Protein AF-A0A1D6IBH5-F1 (afdb_monomer)

Nearest PDB structures (foldseek):
  6cca-assembly1_A  TM=4.229E-01  e=4.246E-01  Sorangium cellulosum
  6d6y-assembly1_A  TM=3.233E-01  e=9.340E-01  Moorena bouillonii
  2efj-assembly1_A-2  TM=4.291E-01  e=3.474E+00  Coffea canephora
  1p17-assembly3_A  TM=3.751E-01  e=4.825E+00  Trypanosoma cruzi

Secondary structure (DSSP, 8-state):
-------PPPPHHHHHHHHTT-TTSGGGGGG--TT-----SSSTTTS-B--S-GGGS--S--SS---S---SHHHHHHHTT--TT-TTHHHHHHHHHHHHHHHHHHTT-----SS-EEEEEEES-SGGGG-GGGGGGHHHHSTTPEEEEEEEETTS-GGGTT-EEEE-SPPB-S-TTSGGGS------TT-PPEEEEEEES-HHHHHHHHHHHHHTS----

pLDDT: mean 81.37, std 18.8, range [28.42, 97.44]

Foldseek 3Di:
DDPDPPPPPFPPLQVVCVVVVNDCAFLCVLVGPPPDPVDDLPPLAAQGAPQAAPQQDLQDAFPDADPDQQDDPVSVCVRRNHDPPRPCCSLLVVLVVVLVVVVVVCVVDVDDDPAAADEAEAEADDSCSNNVLSNQVVQRSDFSYAYEYEYEEQNQDPVQAFPKDKHQGHHHYPDPPDPSPDPDPPPPVRRHIHIYTYHHDGCVVCVVVVVVVVPVVDDDD

Organism: Zea mays (NCBI:txid4577)

InterPro domains:
  IPR046824 Mitochondrial splicing suppressor 51-like, C-terminal domain [PF20179] (95-206)

Radius of gyration: 18.97 Å; Cα contacts (8 Å, |Δi|>4): 310; chains: 1; bounding box: 45×61×52 Å

Sequence (221 aa):
MTWWKNHEFPSARCLFLQSIKLHQKGLWKSECICGRDVAPLKGLSVEAEWNLQSSLCPCAEPKNPVSSALASWEAYYQWRSLPLHSPVAVLLHWPLTLYHCVQLSRTQTPRYDGQDTLCIHYLGPEKELLQLAAFGELRALFPSVQIHIELVGPEVPKSRDGEVVNISRYACCSDKSCCCKSSIGSKDLSCTAVTLKLWKGFYHERCSDILKVLSTITPIF

Solvent-accessible surface area (backbone atoms only — not comparable to full-atom values): 13342 Å² total; per-residue (Å²): 137,91,85,78,77,83,76,72,76,75,47,75,58,42,51,54,29,48,77,72,72,38,54,77,36,62,51,44,34,68,74,38,79,77,85,73,69,89,67,72,96,69,77,60,47,80,80,35,31,67,75,31,50,59,71,46,47,79,26,63,83,64,92,60,77,75,87,63,86,74,85,45,70,66,52,46,29,58,65,65,66,35,56,88,84,41,70,50,63,79,64,37,47,64,42,50,49,53,51,51,54,50,54,60,45,46,77,75,50,90,76,86,72,87,81,48,66,47,78,42,82,43,74,63,50,61,60,52,71,57,33,46,38,48,46,27,57,47,40,60,75,39,71,87,36,41,39,36,34,44,38,25,10,71,72,41,51,79,94,45,46,72,40,74,47,76,34,77,59,50,31,28,44,60,46,85,86,39,73,58,69,54,91,68,83,68,88,60,94,69,72,52,40,34,36,37,35,31,34,53,36,58,55,90,79,42,46,67,62,54,51,51,60,51,62,72,56,72,81,81,128

Structure (mmCIF, N/CA/C/O backbone):
data_AF-A0A1D6IBH5-F1
#
_entry.id   AF-A0A1D6IBH5-F1
#
loop_
_atom_site.group_PDB
_atom_site.id
_atom_site.type_symbol
_atom_site.label_atom_id
_atom_site.label_alt_id
_atom_site.label_comp_id
_atom_site.label_asym_id
_atom_site.label_entity_id
_atom_site.label_seq_id
_atom_site.pdbx_PDB_ins_code
_atom_site.Cartn_x
_atom_site.Cartn_y
_atom_site.Cartn_z
_atom_site.occupancy
_atom_site.B_iso_or_equiv
_atom_site.auth_seq_id
_atom_site.auth_comp_id
_atom_site.auth_asym_id
_atom_site.auth_atom_id
_atom_site.pdbx_PDB_model_num
ATOM 1 N N . MET A 1 1 ? -12.049 -38.687 -24.668 1.00 33.03 1 MET A N 1
ATOM 2 C CA . MET A 1 1 ? -10.929 -37.740 -24.862 1.00 33.03 1 MET A CA 1
ATOM 3 C C . MET A 1 1 ? -11.421 -36.351 -24.498 1.00 33.03 1 MET A C 1
ATOM 5 O O . MET A 1 1 ? -12.196 -35.769 -25.241 1.00 33.03 1 MET A O 1
ATOM 9 N N . THR A 1 2 ? -11.067 -35.873 -23.312 1.00 36.94 2 THR A N 1
ATOM 10 C CA . THR A 1 2 ? -11.489 -34.582 -22.756 1.00 36.94 2 THR A CA 1
ATOM 11 C C . THR A 1 2 ? -10.470 -33.503 -23.125 1.00 36.94 2 THR A C 1
ATOM 13 O O . THR A 1 2 ? -9.439 -33.366 -22.476 1.00 36.94 2 THR A O 1
ATOM 16 N N . TRP A 1 3 ? -10.752 -32.732 -24.178 1.00 31.97 3 TRP A N 1
ATOM 17 C CA . TRP A 1 3 ? -9.953 -31.569 -24.589 1.00 31.97 3 TRP A CA 1
ATOM 18 C C . TRP A 1 3 ? -10.750 -30.279 -24.408 1.00 31.97 3 TRP A C 1
ATOM 20 O O . TRP A 1 3 ? -11.109 -29.620 -25.373 1.00 31.97 3 TRP A O 1
ATOM 30 N N . TRP A 1 4 ? -11.049 -29.929 -23.161 1.00 34.94 4 TRP A N 1
ATOM 31 C CA . TRP A 1 4 ? -11.480 -28.577 -22.801 1.00 34.94 4 TRP A CA 1
ATOM 32 C C . TRP A 1 4 ? -10.588 -28.109 -21.653 1.00 34.94 4 TRP A C 1
ATOM 34 O O . TRP A 1 4 ? -10.983 -28.074 -20.492 1.00 34.94 4 TRP A O 1
ATOM 44 N N . LYS A 1 5 ? -9.323 -27.811 -21.971 1.00 41.88 5 LYS A N 1
ATOM 45 C CA . LYS A 1 5 ? -8.561 -26.870 -21.151 1.00 41.88 5 LYS A CA 1
ATOM 46 C C . LYS A 1 5 ? -9.073 -25.491 -21.542 1.00 41.88 5 LYS A C 1
ATOM 48 O O . LYS A 1 5 ? -8.869 -25.076 -22.680 1.00 41.88 5 LYS A O 1
ATOM 53 N N . ASN A 1 6 ? -9.761 -24.824 -20.620 1.00 41.16 6 ASN A N 1
ATOM 54 C CA . ASN A 1 6 ? -10.101 -23.409 -20.724 1.00 41.16 6 ASN A CA 1
ATOM 55 C C . ASN A 1 6 ? -8.805 -22.615 -20.935 1.00 41.16 6 ASN A C 1
ATOM 57 O O . ASN A 1 6 ? -8.110 -22.274 -19.981 1.00 41.16 6 ASN A O 1
ATOM 61 N N . HIS A 1 7 ? -8.449 -22.351 -22.189 1.00 42.84 7 HIS A N 1
ATOM 62 C CA . HIS A 1 7 ? -7.485 -21.317 -22.522 1.00 42.84 7 HIS A CA 1
ATOM 63 C C . HIS A 1 7 ? -8.216 -19.980 -22.392 1.00 42.84 7 HIS A C 1
ATOM 65 O O . HIS A 1 7 ? -8.639 -19.393 -23.384 1.00 42.84 7 HIS A O 1
ATOM 71 N N . GLU A 1 8 ? -8.427 -19.525 -21.155 1.00 58.53 8 GLU A N 1
ATOM 72 C CA . GLU A 1 8 ? -8.774 -18.126 -20.921 1.00 58.53 8 GLU A CA 1
ATOM 73 C C . GLU A 1 8 ? -7.645 -17.282 -21.514 1.00 58.53 8 GLU A C 1
ATOM 75 O O . GLU A 1 8 ? -6.483 -17.398 -21.111 1.00 58.53 8 GLU A O 1
ATOM 80 N N . PHE A 1 9 ? -7.968 -16.480 -22.530 1.00 57.78 9 PHE A N 1
ATOM 81 C CA . PHE A 1 9 ? -7.008 -15.548 -23.104 1.00 57.78 9 PHE A CA 1
ATOM 82 C C . PHE A 1 9 ? -6.451 -14.657 -21.983 1.00 57.78 9 PHE A C 1
ATOM 84 O O . PHE A 1 9 ? -7.226 -14.184 -21.144 1.00 57.78 9 PHE A O 1
ATOM 91 N N . PRO A 1 10 ? -5.129 -14.412 -21.937 1.00 70.81 10 PRO A N 1
ATOM 92 C CA . PRO A 1 10 ? -4.554 -13.567 -20.904 1.00 70.81 10 PRO A CA 1
ATOM 93 C C . PRO A 1 10 ? -5.214 -12.187 -20.951 1.00 70.81 10 PRO A C 1
ATOM 95 O O . PRO A 1 10 ? -5.272 -11.560 -22.010 1.00 70.81 10 PRO A O 1
ATOM 98 N N . SER A 1 11 ? -5.710 -11.702 -19.811 1.00 84.44 11 SER A N 1
ATOM 99 C CA . SER A 1 11 ? -6.272 -10.351 -19.742 1.00 84.44 11 SER A CA 1
ATOM 100 C C . SER A 1 11 ? -5.222 -9.315 -20.156 1.00 84.44 11 SER A C 1
ATOM 102 O O . SER A 1 11 ? -4.018 -9.554 -20.016 1.00 84.44 11 SER A O 1
ATOM 104 N N . ALA A 1 12 ? -5.655 -8.126 -20.589 1.00 88.88 12 ALA A N 1
ATOM 105 C CA . ALA A 1 12 ? -4.740 -7.024 -20.910 1.00 88.88 12 ALA A CA 1
ATOM 106 C C . ALA A 1 12 ? -3.745 -6.739 -19.765 1.00 88.88 12 ALA A C 1
ATOM 108 O O . ALA A 1 12 ? -2.586 -6.410 -20.005 1.00 88.88 12 ALA A O 1
ATOM 109 N N . ARG A 1 13 ? -4.171 -6.952 -18.510 1.00 89.56 13 ARG A N 1
ATOM 110 C CA . ARG A 1 13 ? -3.312 -6.831 -17.330 1.00 89.56 13 ARG A CA 1
ATOM 111 C C . ARG A 1 13 ? -2.305 -7.981 -17.201 1.00 89.56 13 ARG A C 1
ATOM 113 O O . ARG A 1 13 ? -1.151 -7.699 -16.895 1.00 89.56 13 ARG A O 1
ATOM 120 N N . CYS A 1 14 ? -2.684 -9.237 -17.481 1.00 91.19 14 CYS A N 1
ATOM 121 C CA . CYS A 1 14 ? -1.718 -10.350 -17.543 1.00 91.19 14 CYS A CA 1
ATOM 122 C C . CYS A 1 14 ? -0.653 -10.058 -18.628 1.00 91.19 14 CYS A C 1
ATOM 124 O O . CYS A 1 14 ? 0.540 -10.156 -18.346 1.00 91.19 14 CYS A O 1
ATOM 126 N N . LEU A 1 15 ? -1.064 -9.612 -19.826 1.00 92.19 15 LEU A N 1
ATOM 127 C CA . LEU A 1 15 ? -0.150 -9.273 -20.931 1.00 92.19 15 LEU A CA 1
ATOM 128 C C . LEU A 1 15 ? 0.812 -8.131 -20.576 1.00 92.19 15 LEU A C 1
ATOM 130 O O . LEU A 1 15 ? 2.015 -8.242 -20.808 1.00 92.19 15 LEU A O 1
ATOM 134 N N . PHE A 1 16 ? 0.301 -7.054 -19.972 1.00 92.75 16 PHE A N 1
ATOM 135 C CA . PHE A 1 16 ? 1.123 -5.935 -19.513 1.00 92.75 16 PHE A CA 1
ATOM 136 C C . PHE A 1 16 ? 2.156 -6.375 -18.469 1.00 92.75 16 PHE A C 1
ATOM 138 O O . PHE A 1 16 ? 3.345 -6.124 -18.626 1.00 92.75 16 PHE A O 1
ATOM 145 N N . LEU A 1 17 ? 1.737 -7.089 -17.421 1.00 93.25 17 LEU A N 1
ATOM 146 C CA . LEU A 1 17 ? 2.669 -7.551 -16.389 1.00 93.25 17 LEU A CA 1
ATOM 147 C C . LEU A 1 17 ? 3.689 -8.551 -16.943 1.00 93.25 17 LEU A C 1
ATOM 149 O O . LEU A 1 17 ? 4.814 -8.631 -16.445 1.00 93.25 17 LEU A O 1
ATOM 153 N N . GLN A 1 18 ? 3.317 -9.320 -17.968 1.00 93.94 18 GLN A N 1
ATOM 154 C CA . GLN A 1 18 ? 4.222 -10.243 -18.642 1.00 93.94 18 GLN A CA 1
ATOM 155 C C . GLN A 1 18 ? 5.290 -9.489 -19.439 1.00 93.94 18 GLN A C 1
ATOM 157 O O . GLN A 1 18 ? 6.461 -9.864 -19.356 1.00 93.94 18 GLN A O 1
ATOM 162 N N . SER A 1 19 ? 4.928 -8.410 -20.143 1.00 94.69 19 SER A N 1
ATOM 163 C CA . SER A 1 19 ? 5.886 -7.614 -20.924 1.00 94.69 19 SER A CA 1
ATOM 164 C C . SER A 1 19 ? 6.961 -6.963 -20.046 1.00 94.69 19 SER A C 1
ATOM 166 O O . SER A 1 19 ? 8.121 -6.893 -20.449 1.00 94.69 19 SER A O 1
ATOM 168 N N . ILE A 1 20 ? 6.615 -6.597 -18.807 1.00 93.81 20 ILE A N 1
ATOM 169 C CA . ILE A 1 20 ? 7.554 -6.059 -17.806 1.00 93.81 20 ILE A CA 1
ATOM 170 C C . ILE A 1 20 ? 8.108 -7.120 -16.839 1.00 93.81 20 ILE A C 1
ATOM 172 O O . ILE A 1 20 ? 8.790 -6.785 -15.875 1.00 93.81 20 ILE A O 1
ATOM 176 N N . LYS A 1 21 ? 7.856 -8.414 -17.092 1.00 93.75 21 LYS A N 1
ATOM 177 C CA . LYS A 1 21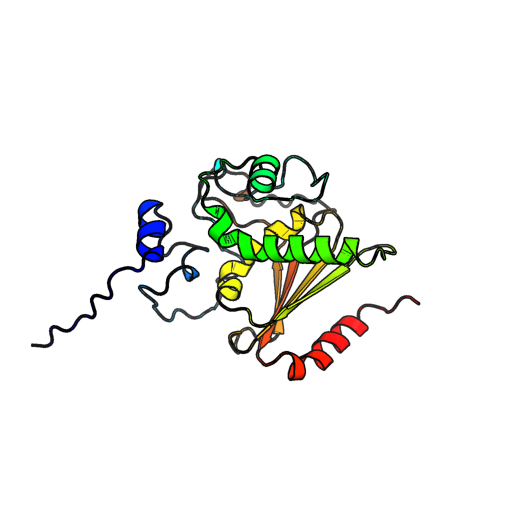 ? 8.355 -9.563 -16.306 1.00 93.75 21 LYS A CA 1
ATOM 178 C C . LYS A 1 21 ? 7.940 -9.576 -14.822 1.00 93.75 21 LYS A C 1
ATOM 180 O O . LYS A 1 21 ? 8.628 -10.204 -14.011 1.00 93.75 21 LYS A O 1
ATOM 185 N N . LEU A 1 22 ? 6.816 -8.951 -14.473 1.00 93.44 22 LEU A N 1
ATOM 186 C CA . LEU A 1 22 ? 6.244 -8.899 -13.115 1.00 93.44 22 LEU A CA 1
ATOM 187 C C . LEU A 1 2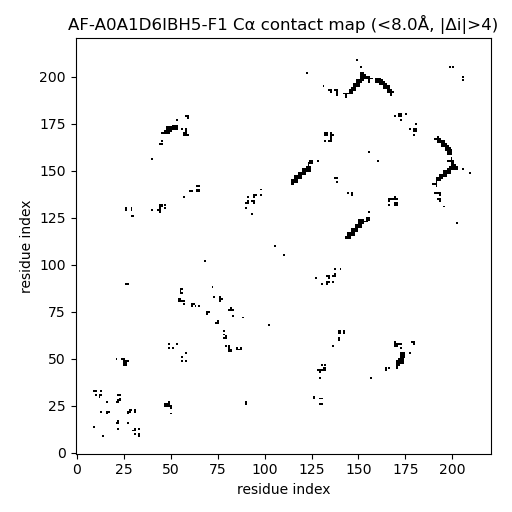2 ? 5.031 -9.817 -12.923 1.00 93.44 22 LEU A C 1
ATOM 189 O O . LEU A 1 22 ? 4.554 -9.994 -11.806 1.00 93.44 22 LEU A O 1
ATOM 193 N N . HIS A 1 23 ? 4.538 -10.423 -14.001 1.00 91.00 23 HIS A N 1
ATOM 194 C CA . HIS A 1 23 ? 3.400 -11.334 -13.959 1.00 91.00 23 HIS A CA 1
ATOM 195 C C . HIS A 1 23 ? 3.588 -12.447 -12.912 1.00 91.00 23 HIS A C 1
ATOM 197 O O . HIS A 1 23 ? 4.603 -13.142 -12.930 1.00 91.00 23 HIS A O 1
ATOM 203 N N . GLN A 1 24 ? 2.601 -12.609 -12.018 1.00 86.00 24 GLN A N 1
ATOM 204 C CA . GLN A 1 24 ? 2.578 -13.611 -10.937 1.00 86.00 24 GLN A CA 1
ATOM 205 C C . GLN A 1 24 ? 3.724 -13.514 -9.908 1.00 86.00 24 GLN A C 1
ATOM 207 O O . GLN A 1 24 ? 4.028 -14.497 -9.232 1.00 86.00 24 GLN A O 1
ATOM 212 N N . LYS A 1 25 ? 4.358 -12.344 -9.743 1.00 88.31 25 LYS A N 1
ATOM 213 C CA . LYS A 1 25 ? 5.468 -12.152 -8.793 1.00 88.31 25 LYS A CA 1
ATOM 214 C C . LYS A 1 25 ? 5.110 -11.214 -7.650 1.00 88.31 25 LYS A C 1
ATOM 216 O O . LYS A 1 25 ? 4.515 -10.170 -7.887 1.00 88.31 25 LYS A O 1
ATOM 221 N N . GLY A 1 26 ? 5.546 -11.548 -6.433 1.00 87.56 26 GLY A N 1
ATOM 222 C CA . GLY A 1 26 ? 5.458 -10.681 -5.249 1.00 87.56 26 GLY A CA 1
ATOM 223 C C . GLY A 1 26 ? 4.120 -9.948 -5.115 1.00 87.56 26 GLY A C 1
ATOM 224 O O . GLY A 1 26 ? 3.056 -10.555 -5.243 1.00 87.56 26 GLY A O 1
ATOM 225 N N . LEU A 1 27 ? 4.194 -8.628 -4.924 1.00 89.62 27 LEU A N 1
ATOM 226 C CA . LEU A 1 27 ? 3.034 -7.729 -4.804 1.00 89.62 27 LEU A CA 1
ATOM 227 C C . LEU A 1 27 ? 2.127 -7.678 -6.050 1.00 89.62 27 LEU A C 1
ATOM 229 O O . LEU A 1 27 ? 0.963 -7.293 -5.962 1.00 89.62 27 LEU A O 1
ATOM 233 N N . TRP A 1 28 ? 2.639 -8.068 -7.216 1.00 91.75 28 TRP A N 1
ATOM 234 C CA . TRP A 1 28 ? 1.932 -7.997 -8.499 1.00 91.75 28 TRP A CA 1
ATOM 235 C C . TRP A 1 28 ? 1.004 -9.186 -8.733 1.00 91.75 28 TRP A C 1
ATOM 237 O O . TRP A 1 28 ? 0.218 -9.178 -9.678 1.00 91.75 28 TRP A O 1
ATOM 247 N N . LYS A 1 29 ? 1.081 -10.230 -7.899 1.00 87.12 29 LYS A N 1
ATOM 248 C CA . LYS A 1 29 ? 0.302 -11.457 -8.091 1.00 87.12 29 LYS A CA 1
ATOM 249 C C . LYS A 1 29 ? -1.209 -11.194 -8.084 1.00 87.12 29 LYS A C 1
ATOM 251 O O . LYS A 1 29 ? -1.925 -11.758 -8.904 1.00 87.12 29 LYS A O 1
ATOM 256 N N . SER A 1 30 ? -1.681 -10.300 -7.215 1.00 85.19 30 SER A N 1
ATOM 257 C CA . SER A 1 30 ? -3.096 -9.911 -7.084 1.00 85.19 30 SER A CA 1
ATOM 258 C C . SER A 1 30 ? -3.606 -9.010 -8.209 1.00 85.19 30 SER A C 1
ATOM 260 O O . SER A 1 30 ? -4.818 -8.825 -8.349 1.00 85.19 30 SER A O 1
ATOM 262 N N . GLU A 1 31 ? -2.715 -8.464 -9.040 1.00 88.62 31 GLU A N 1
ATOM 263 C CA . GLU A 1 31 ? -3.122 -7.607 -10.150 1.00 88.62 31 GLU A CA 1
ATOM 264 C C . GLU A 1 31 ? -3.819 -8.390 -11.259 1.00 88.62 31 GLU A C 1
ATOM 266 O O . GLU A 1 31 ? -4.597 -7.820 -12.021 1.00 88.62 31 GLU A O 1
ATOM 271 N N . CYS A 1 32 ? -3.629 -9.704 -11.325 1.00 83.12 32 CYS A N 1
ATOM 272 C CA . CYS A 1 32 ? -4.268 -10.538 -12.324 1.00 83.12 32 CYS A CA 1
ATOM 273 C C . CYS A 1 32 ? -4.878 -11.807 -11.723 1.00 83.12 32 CYS A C 1
ATOM 275 O O . CYS A 1 32 ? -4.380 -12.367 -10.755 1.00 83.12 32 CYS A O 1
ATOM 277 N N . ILE A 1 33 ? -5.987 -12.256 -12.312 1.00 74.62 33 ILE A N 1
ATOM 278 C CA . ILE A 1 33 ? -6.749 -13.425 -11.844 1.00 74.62 33 ILE A CA 1
ATOM 279 C C . ILE A 1 33 ? -6.325 -14.729 -12.532 1.00 74.62 33 ILE A C 1
ATOM 281 O O . ILE A 1 33 ? -6.785 -15.799 -12.147 1.00 74.62 33 ILE A O 1
ATOM 285 N N . CYS A 1 34 ? -5.462 -14.637 -13.546 1.00 78.00 34 CYS A N 1
ATOM 286 C CA . CYS A 1 34 ? -4.948 -15.787 -14.274 1.00 78.00 34 CYS A CA 1
ATOM 287 C C . CYS A 1 34 ? -4.099 -16.662 -13.327 1.00 78.00 34 CYS A C 1
ATOM 289 O O . CYS A 1 34 ? -3.324 -16.144 -12.530 1.00 78.00 34 CYS A O 1
ATOM 291 N N . GLY A 1 35 ? -4.271 -17.987 -13.374 1.00 62.00 35 GLY A N 1
ATOM 292 C CA . GLY A 1 35 ? -3.455 -18.921 -12.584 1.00 62.00 35 GLY A CA 1
ATOM 293 C C . GLY A 1 35 ? -3.673 -18.885 -11.064 1.00 62.00 35 GLY A C 1
ATOM 294 O O . GLY A 1 35 ? -2.727 -19.144 -10.321 1.00 62.00 35 GLY A O 1
ATOM 295 N N . ARG A 1 36 ? -4.885 -18.567 -10.578 1.00 60.91 36 ARG A N 1
ATOM 296 C CA . ARG A 1 36 ? -5.228 -18.731 -9.154 1.00 60.91 36 ARG A CA 1
ATOM 297 C C . ARG A 1 36 ? -5.166 -20.209 -8.748 1.00 60.91 36 ARG A C 1
ATOM 299 O O . ARG A 1 36 ? -6.178 -20.900 -8.767 1.00 60.91 36 ARG A O 1
ATOM 306 N N . ASP A 1 37 ? -4.006 -20.657 -8.287 1.00 53.72 37 ASP A N 1
ATOM 307 C CA . ASP A 1 37 ? -3.988 -21.640 -7.210 1.00 53.72 37 ASP A CA 1
ATOM 308 C C . ASP A 1 37 ? -4.488 -20.933 -5.951 1.00 53.72 37 ASP A C 1
ATOM 310 O O . ASP A 1 37 ? -3.999 -19.853 -5.597 1.00 53.72 37 ASP A O 1
ATOM 314 N N . VAL A 1 38 ? -5.483 -21.527 -5.291 1.00 48.91 38 VAL A N 1
ATOM 315 C CA . VAL A 1 38 ? -6.033 -21.075 -4.004 1.00 48.91 38 VAL A CA 1
ATOM 316 C C . VAL A 1 38 ? -4.991 -21.352 -2.914 1.00 48.91 38 VAL A C 1
ATOM 318 O O . VAL A 1 38 ? -5.182 -22.170 -2.020 1.00 48.91 38 VAL A O 1
ATOM 321 N N . ALA A 1 39 ? -3.825 -20.718 -3.019 1.00 47.25 39 ALA A N 1
ATOM 322 C CA . ALA A 1 39 ? -2.844 -20.730 -1.956 1.00 47.25 39 ALA A CA 1
ATOM 323 C C . ALA A 1 39 ? -3.450 -19.956 -0.773 1.00 47.25 39 ALA A C 1
ATOM 325 O O . ALA A 1 39 ? -4.001 -18.868 -0.981 1.00 47.25 39 ALA A O 1
ATOM 326 N N . PRO A 1 40 ? -3.383 -20.492 0.457 1.00 50.66 40 PRO A N 1
ATOM 327 C CA . PRO A 1 40 ? -3.907 -19.803 1.624 1.00 50.66 40 PRO A CA 1
ATOM 328 C C . PRO A 1 40 ? -3.316 -18.395 1.706 1.00 50.66 40 PRO A C 1
ATOM 330 O O . PRO A 1 40 ? -2.105 -18.231 1.562 1.00 50.66 40 PRO A O 1
ATOM 333 N N . LEU A 1 41 ? -4.149 -17.391 2.001 1.00 55.22 41 LEU A N 1
ATOM 334 C CA . LEU A 1 41 ? -3.719 -16.041 2.387 1.00 55.22 41 LEU A CA 1
ATOM 335 C C . LEU A 1 41 ? -3.037 -16.080 3.773 1.00 55.22 41 LEU A C 1
ATOM 337 O O . LEU A 1 41 ? -3.429 -15.379 4.698 1.00 55.22 41 LEU A O 1
ATOM 341 N N . LYS A 1 42 ? -2.068 -16.976 3.968 1.00 45.47 42 LYS A N 1
ATOM 342 C CA . LYS A 1 42 ? -1.229 -17.079 5.157 1.00 45.47 42 LYS A CA 1
ATOM 343 C C . LYS A 1 42 ? 0.160 -16.583 4.767 1.00 45.47 42 LYS A C 1
ATOM 345 O O . LYS A 1 42 ? 0.797 -17.166 3.900 1.00 45.47 42 LYS A O 1
ATOM 350 N N . GLY A 1 43 ? 0.605 -15.496 5.395 1.00 49.56 43 GLY A N 1
ATOM 351 C CA . GLY A 1 43 ? 2.004 -15.047 5.354 1.00 49.56 43 GLY A CA 1
ATOM 352 C C . GLY A 1 43 ? 2.387 -14.015 4.285 1.00 49.56 43 GLY A C 1
ATOM 353 O O . GLY A 1 43 ? 3.480 -13.474 4.352 1.00 49.56 43 GLY A O 1
ATOM 354 N N . LEU A 1 44 ? 1.509 -13.655 3.343 1.00 53.47 44 LEU A N 1
ATOM 355 C CA . LEU A 1 44 ? 1.879 -12.770 2.218 1.00 53.47 44 LEU A CA 1
ATOM 356 C C . LEU A 1 44 ? 2.060 -11.279 2.575 1.00 53.47 44 LEU A C 1
ATOM 358 O O . LEU A 1 44 ? 2.397 -10.481 1.708 1.00 53.47 44 LEU A O 1
ATOM 362 N N . SER A 1 45 ? 1.829 -10.877 3.827 1.00 54.31 45 SER A N 1
ATOM 363 C CA . SER A 1 45 ? 1.665 -9.459 4.167 1.00 54.31 45 SER A CA 1
ATOM 364 C C . SER A 1 45 ? 2.958 -8.684 4.441 1.00 54.31 45 SER A C 1
ATOM 366 O O . SER A 1 45 ? 2.944 -7.465 4.293 1.00 54.31 45 SER A O 1
ATOM 368 N N . VAL A 1 46 ? 4.039 -9.333 4.889 1.00 53.16 46 VAL A N 1
ATOM 369 C CA . VAL A 1 46 ? 5.208 -8.618 5.459 1.00 53.16 46 VAL A CA 1
ATOM 370 C C . VAL A 1 46 ? 6.501 -8.850 4.670 1.00 53.16 46 VAL A C 1
ATOM 372 O O . VAL A 1 46 ? 7.366 -7.981 4.639 1.00 53.16 46 VAL A O 1
ATOM 375 N N . GLU A 1 47 ? 6.620 -9.975 3.968 1.00 58.00 47 GLU A N 1
ATOM 376 C CA . GLU A 1 47 ? 7.823 -10.359 3.206 1.00 58.00 47 GLU A CA 1
ATOM 377 C C . GLU A 1 47 ? 7.709 -10.025 1.709 1.00 58.00 47 GLU A C 1
ATOM 379 O O . GLU A 1 47 ? 8.473 -10.514 0.877 1.00 58.00 47 GLU A O 1
ATOM 384 N N . ALA A 1 48 ? 6.725 -9.207 1.338 1.00 73.56 48 ALA A N 1
ATOM 385 C CA . ALA A 1 48 ? 6.427 -8.934 -0.055 1.00 73.56 48 ALA A CA 1
ATOM 386 C C . ALA A 1 48 ? 7.512 -8.058 -0.708 1.00 73.56 48 ALA A C 1
ATOM 388 O O . ALA A 1 48 ? 7.872 -6.990 -0.211 1.00 73.56 48 ALA A O 1
ATOM 389 N N . GLU A 1 49 ? 8.021 -8.511 -1.855 1.00 87.75 49 GLU A N 1
ATOM 390 C CA . GLU A 1 49 ? 9.030 -7.798 -2.640 1.00 87.75 49 GLU A CA 1
ATOM 391 C C . GLU A 1 49 ? 8.420 -7.091 -3.852 1.00 87.75 49 GLU A C 1
ATOM 393 O O . GLU A 1 49 ? 7.517 -7.612 -4.522 1.00 87.75 49 GLU A O 1
ATOM 398 N N . TRP A 1 50 ? 9.012 -5.954 -4.216 1.00 94.00 50 TRP A N 1
ATOM 399 C CA . TRP A 1 50 ? 8.689 -5.234 -5.445 1.00 94.00 50 TRP A CA 1
ATOM 400 C C . TRP A 1 50 ? 9.041 -6.019 -6.703 1.00 94.00 50 TRP A C 1
ATOM 402 O O . TRP A 1 50 ? 8.459 -5.746 -7.742 1.00 94.00 50 TRP A O 1
ATOM 412 N N . ASN A 1 51 ? 9.983 -6.970 -6.656 1.00 94.31 51 ASN A N 1
ATOM 413 C CA . ASN A 1 51 ? 10.488 -7.660 -7.856 1.00 94.31 51 ASN A CA 1
ATOM 414 C C . ASN A 1 51 ? 10.997 -6.689 -8.947 1.00 94.31 51 ASN A C 1
ATOM 416 O O . ASN A 1 51 ? 10.994 -7.008 -10.135 1.00 94.31 51 ASN A O 1
ATOM 420 N N . LEU A 1 52 ? 11.434 -5.503 -8.525 1.00 96.12 52 LEU A N 1
ATOM 421 C CA . LEU A 1 52 ? 11.974 -4.429 -9.348 1.00 96.12 52 LEU A CA 1
ATOM 422 C C . LEU A 1 52 ? 13.373 -4.076 -8.857 1.00 96.12 52 LEU A C 1
ATOM 424 O O . LEU A 1 52 ? 13.665 -4.236 -7.672 1.00 96.12 52 LEU A O 1
ATOM 428 N N . GLN A 1 53 ? 14.206 -3.542 -9.746 1.00 96.12 53 GLN A N 1
ATOM 429 C CA . GLN A 1 53 ? 15.486 -2.950 -9.359 1.00 96.12 53 GLN A CA 1
ATOM 430 C C . GLN A 1 53 ? 15.267 -1.773 -8.399 1.00 96.12 53 GLN A C 1
ATOM 432 O O . GLN A 1 53 ? 14.232 -1.108 -8.442 1.00 96.12 53 GLN A O 1
ATOM 437 N N . SER A 1 54 ? 16.255 -1.491 -7.555 1.00 95.81 54 SER A N 1
ATOM 438 C CA . SER A 1 54 ? 16.205 -0.418 -6.551 1.00 95.81 54 SER A CA 1
ATOM 439 C C . SER A 1 54 ? 15.935 0.964 -7.152 1.00 95.81 54 SER A C 1
ATOM 441 O O . SER A 1 54 ? 15.264 1.778 -6.529 1.00 95.81 54 SER A O 1
ATOM 443 N N . SER A 1 55 ? 16.379 1.215 -8.385 1.00 95.94 55 SER A N 1
ATOM 444 C CA . SER A 1 55 ? 16.114 2.456 -9.128 1.00 95.94 55 SER A CA 1
ATOM 445 C C . SER A 1 55 ? 14.667 2.606 -9.615 1.00 95.94 55 SER A C 1
ATOM 447 O O . SER A 1 55 ? 14.277 3.688 -10.049 1.00 95.94 55 SER A O 1
ATOM 449 N N . LEU A 1 56 ? 13.872 1.534 -9.572 1.00 97.31 56 LEU A N 1
ATOM 450 C CA . LEU A 1 56 ? 12.503 1.490 -10.081 1.00 97.31 56 LEU A CA 1
ATOM 451 C C . LEU A 1 56 ? 11.459 1.353 -8.974 1.00 97.31 56 LEU A C 1
ATOM 453 O O . LEU A 1 56 ? 10.274 1.329 -9.292 1.00 97.31 56 LEU A O 1
ATOM 457 N N . CYS A 1 57 ? 11.836 1.264 -7.699 1.00 96.56 57 CYS A N 1
ATOM 458 C CA . CYS A 1 57 ? 10.867 1.118 -6.616 1.00 96.56 57 CYS A CA 1
ATOM 459 C C . CYS A 1 57 ? 11.252 1.879 -5.344 1.00 96.56 57 CYS A C 1
ATOM 461 O O . CYS A 1 57 ? 12.439 2.010 -5.045 1.00 96.56 57 CYS A O 1
ATOM 463 N N . PRO A 1 58 ? 10.268 2.322 -4.544 1.00 95.44 58 PRO A N 1
ATOM 464 C CA . PRO A 1 58 ? 10.518 2.990 -3.272 1.00 95.44 58 PRO A CA 1
ATOM 465 C C . PRO A 1 58 ? 10.878 1.968 -2.180 1.00 95.44 58 PRO A C 1
ATOM 467 O O . PRO A 1 58 ? 10.085 1.668 -1.294 1.00 95.44 58 PRO A O 1
ATOM 470 N N . CYS A 1 59 ? 12.074 1.381 -2.255 1.00 93.94 59 CYS A N 1
ATOM 471 C CA . CYS A 1 59 ? 12.544 0.386 -1.281 1.00 93.94 59 CYS A CA 1
ATOM 472 C C . CYS A 1 59 ? 13.404 0.974 -0.147 1.00 93.94 59 CYS A C 1
ATOM 474 O O . CYS A 1 59 ? 13.850 0.236 0.728 1.00 93.94 59 CYS A O 1
ATOM 476 N N . ALA A 1 60 ? 13.677 2.277 -0.176 1.00 91.56 60 ALA A N 1
ATOM 477 C CA . ALA A 1 60 ? 14.484 3.001 0.806 1.00 91.56 60 ALA A CA 1
ATOM 478 C C . ALA A 1 60 ? 13.789 4.310 1.203 1.00 91.56 60 ALA A C 1
ATOM 480 O O . ALA A 1 60 ? 12.839 4.727 0.540 1.00 91.56 60 ALA A O 1
ATOM 481 N N . GLU A 1 61 ? 14.259 4.974 2.257 1.00 91.12 61 GLU A N 1
ATOM 482 C CA . GLU A 1 61 ? 13.734 6.286 2.660 1.00 91.12 61 GLU A CA 1
ATOM 483 C C . GLU A 1 61 ? 13.895 7.332 1.533 1.00 91.12 61 GLU A C 1
ATOM 485 O O . GLU A 1 61 ? 14.830 7.238 0.725 1.00 91.12 61 GLU A O 1
ATOM 490 N N . PRO A 1 62 ? 12.966 8.298 1.397 1.00 92.12 62 PRO A N 1
ATOM 491 C CA . PRO A 1 62 ? 13.113 9.382 0.431 1.00 92.12 62 PRO A CA 1
ATOM 492 C C . PRO A 1 62 ? 14.301 10.277 0.807 1.00 92.12 62 PRO A C 1
ATOM 494 O O . PRO A 1 62 ? 14.645 10.428 1.975 1.00 92.12 62 PRO A O 1
ATOM 497 N N . LYS A 1 63 ? 14.917 10.918 -0.192 1.00 89.19 63 LYS A N 1
ATOM 498 C CA . LYS A 1 63 ? 16.065 11.815 0.037 1.00 89.19 63 LYS A CA 1
ATOM 499 C C . LYS A 1 63 ? 15.689 13.076 0.814 1.00 89.19 63 LYS A C 1
ATOM 501 O O . LYS A 1 63 ? 16.520 13.616 1.530 1.00 89.19 63 LYS A O 1
ATOM 506 N N . ASN A 1 64 ? 14.461 13.549 0.626 1.00 88.50 64 ASN A N 1
ATOM 507 C CA . ASN A 1 64 ? 13.935 14.756 1.248 1.00 88.50 64 ASN A CA 1
ATOM 508 C C . ASN A 1 64 ? 12.524 14.473 1.780 1.00 88.50 64 ASN A C 1
ATOM 510 O O . ASN A 1 64 ? 11.784 13.725 1.130 1.00 88.50 64 ASN A O 1
ATOM 514 N N . PRO A 1 65 ? 12.115 15.085 2.904 1.00 86.56 65 PRO A N 1
ATOM 515 C CA . PRO A 1 65 ? 10.724 15.039 3.337 1.00 86.56 65 PRO A CA 1
ATOM 516 C C . PRO A 1 65 ? 9.812 15.679 2.281 1.00 86.56 65 PRO A C 1
ATOM 518 O O . PRO A 1 65 ? 10.254 16.508 1.480 1.00 86.56 65 PRO A O 1
ATOM 521 N N . VAL A 1 66 ? 8.533 15.302 2.277 1.00 85.62 66 VAL A N 1
ATOM 522 C CA . VAL A 1 66 ? 7.526 15.960 1.435 1.00 85.62 66 VAL A CA 1
ATOM 523 C C . VAL A 1 66 ? 7.381 17.411 1.901 1.00 85.62 66 VAL A C 1
ATOM 525 O O . VAL A 1 66 ? 6.914 17.663 3.009 1.00 85.62 66 VAL A O 1
ATOM 528 N N . SER A 1 67 ? 7.817 18.365 1.077 1.00 75.38 67 SER A N 1
ATOM 529 C CA . SER A 1 67 ? 7.821 19.796 1.415 1.00 75.38 67 SER A CA 1
ATOM 530 C C . SER A 1 67 ? 6.510 20.510 1.077 1.00 75.38 67 SER A C 1
ATOM 532 O O . SER A 1 67 ? 6.184 21.524 1.689 1.00 75.38 67 SER A O 1
ATOM 534 N N . SER A 1 68 ? 5.748 19.988 0.117 1.00 78.19 68 SER A N 1
ATOM 535 C CA . SER A 1 68 ? 4.439 20.496 -0.293 1.00 78.19 68 SER A CA 1
ATOM 536 C C . SER A 1 68 ? 3.516 19.341 -0.666 1.00 78.19 68 SER A C 1
ATOM 538 O O . SER A 1 68 ? 3.976 18.237 -0.960 1.00 78.19 68 SER A O 1
ATOM 540 N N . ALA A 1 69 ? 2.202 19.582 -0.644 1.00 82.81 69 ALA A N 1
ATOM 541 C CA . ALA A 1 69 ? 1.236 18.569 -1.046 1.00 82.81 69 ALA A CA 1
ATOM 542 C C . ALA A 1 69 ? 1.512 18.120 -2.490 1.00 82.81 69 ALA A C 1
ATOM 544 O O . ALA A 1 69 ? 1.492 18.931 -3.419 1.00 82.81 69 ALA A O 1
ATOM 545 N N . LEU A 1 70 ? 1.777 16.825 -2.678 1.00 89.81 70 LEU A N 1
ATOM 546 C CA . LEU A 1 70 ? 1.979 16.261 -4.010 1.00 89.81 70 LEU A CA 1
ATOM 547 C C . LEU A 1 70 ? 0.655 16.353 -4.773 1.00 89.81 70 LEU A C 1
ATOM 549 O O . LEU A 1 70 ? -0.381 15.944 -4.255 1.00 89.81 70 LEU A O 1
ATOM 553 N N . ALA A 1 71 ? 0.683 16.901 -5.989 1.00 87.12 71 ALA A N 1
ATOM 554 C CA . ALA A 1 71 ? -0.523 17.186 -6.777 1.00 87.12 71 ALA A CA 1
ATOM 555 C C . ALA A 1 71 ? -0.718 16.245 -7.979 1.00 87.12 71 ALA A C 1
ATOM 557 O O . ALA A 1 71 ? -1.764 16.269 -8.622 1.00 87.12 71 ALA A O 1
ATOM 558 N N . SER A 1 72 ? 0.282 15.425 -8.310 1.00 91.62 72 SER A N 1
ATOM 559 C CA . SER A 1 72 ? 0.241 14.520 -9.458 1.00 91.62 72 SER A CA 1
ATOM 560 C C . SER A 1 72 ? 1.184 13.332 -9.272 1.00 91.62 72 SER A C 1
ATOM 562 O O . SER A 1 72 ? 2.103 13.363 -8.449 1.00 91.62 72 SER A O 1
ATOM 564 N N . TRP A 1 73 ? 0.996 12.293 -10.091 1.00 94.50 73 TRP A N 1
ATOM 565 C CA . TRP A 1 73 ? 1.949 11.188 -10.184 1.00 94.50 73 TRP A CA 1
ATOM 566 C C . TRP A 1 73 ? 3.343 11.667 -10.581 1.00 94.50 73 TRP A C 1
ATOM 568 O O . TRP A 1 73 ? 4.319 11.225 -9.994 1.00 94.50 73 TRP A O 1
ATOM 578 N N . GLU A 1 74 ? 3.456 12.604 -11.521 1.00 95.25 74 GLU A N 1
ATOM 579 C CA . GLU A 1 74 ? 4.755 13.160 -11.906 1.00 95.25 74 GLU A CA 1
ATOM 580 C C . GLU A 1 74 ? 5.475 13.798 -10.710 1.00 95.25 74 GLU A C 1
ATOM 582 O O . GLU A 1 74 ? 6.645 13.497 -10.478 1.00 95.25 74 GLU A O 1
ATOM 587 N N . ALA A 1 75 ? 4.762 14.587 -9.896 1.00 94.81 75 ALA A N 1
ATOM 588 C CA . ALA A 1 75 ? 5.321 15.181 -8.684 1.00 94.81 75 ALA A CA 1
ATOM 589 C C . ALA A 1 75 ? 5.789 14.108 -7.686 1.00 94.81 75 ALA A C 1
ATOM 591 O O . ALA A 1 75 ? 6.880 14.221 -7.126 1.00 94.81 75 ALA A O 1
ATOM 592 N N . TYR A 1 76 ? 5.007 13.036 -7.502 1.00 96.25 76 TYR A N 1
ATOM 593 C CA . TYR A 1 76 ? 5.412 11.904 -6.665 1.00 96.25 76 TYR A CA 1
ATOM 594 C C . TYR A 1 76 ? 6.677 11.218 -7.198 1.00 96.25 76 TYR A C 1
ATOM 596 O O . TYR A 1 76 ? 7.612 10.987 -6.435 1.00 96.25 76 TYR A O 1
ATOM 604 N N . TYR A 1 77 ? 6.746 10.922 -8.498 1.00 96.81 77 TYR A N 1
ATOM 605 C CA . TYR A 1 77 ? 7.899 10.249 -9.106 1.00 96.81 77 TYR A CA 1
ATOM 606 C C . TYR A 1 77 ? 9.162 11.109 -9.009 1.00 96.81 77 TYR A C 1
ATOM 608 O O . TYR A 1 77 ? 10.217 10.602 -8.629 1.00 96.81 77 TYR A O 1
ATOM 616 N N . GLN A 1 78 ? 9.051 12.415 -9.270 1.00 95.62 78 GLN A N 1
ATOM 617 C CA . GLN A 1 78 ? 10.154 13.362 -9.098 1.00 95.62 78 GLN A CA 1
ATOM 618 C C . GLN A 1 78 ? 10.643 13.391 -7.645 1.00 95.62 78 GLN A C 1
ATOM 620 O O . GLN A 1 78 ? 11.834 13.196 -7.395 1.00 95.62 78 GLN A O 1
ATOM 625 N N . TRP A 1 79 ? 9.731 13.556 -6.680 1.00 95.81 79 TRP A N 1
ATOM 626 C CA . TRP A 1 79 ? 10.066 13.553 -5.253 1.00 95.81 79 TRP A CA 1
ATOM 627 C C . TRP A 1 79 ? 10.735 12.241 -4.825 1.00 95.81 79 TRP A C 1
ATOM 629 O O . TRP A 1 79 ? 11.766 12.246 -4.146 1.00 95.81 79 TRP A O 1
ATOM 639 N N . ARG A 1 80 ? 10.209 11.106 -5.294 1.00 95.12 80 ARG A N 1
ATOM 640 C CA . ARG A 1 80 ? 10.735 9.779 -4.971 1.00 95.12 80 ARG A CA 1
ATOM 641 C C . ARG A 1 80 ? 11.981 9.393 -5.770 1.00 95.12 80 ARG A C 1
ATOM 643 O O . ARG A 1 80 ? 12.539 8.326 -5.534 1.00 95.12 80 ARG A O 1
ATOM 650 N N . SER A 1 81 ? 12.458 10.268 -6.662 1.00 96.00 81 SER A N 1
ATOM 651 C CA . SER A 1 81 ? 13.571 9.997 -7.583 1.00 96.00 81 SER A CA 1
ATOM 652 C C . SER A 1 81 ? 13.350 8.736 -8.434 1.00 96.00 81 SER A C 1
ATOM 654 O O . SER A 1 81 ? 14.288 7.979 -8.679 1.00 96.00 81 SER A O 1
ATOM 656 N N . LEU A 1 82 ? 12.110 8.505 -8.870 1.00 97.06 82 LEU A N 1
ATOM 657 C CA . LEU A 1 82 ? 11.720 7.384 -9.721 1.00 97.06 82 LEU A CA 1
ATOM 658 C C . LEU A 1 82 ? 11.548 7.847 -11.172 1.00 97.06 82 LEU A C 1
ATOM 660 O O . LEU A 1 82 ? 10.985 8.916 -11.419 1.00 97.06 82 LEU A O 1
ATOM 664 N N . PRO A 1 83 ? 11.970 7.047 -12.162 1.00 97.12 83 PRO A N 1
ATOM 665 C CA . PRO A 1 83 ? 11.692 7.363 -13.553 1.00 97.12 83 PRO A CA 1
ATOM 666 C C . PRO A 1 83 ? 10.217 7.095 -13.887 1.00 97.12 83 PRO A C 1
ATOM 668 O O . PRO A 1 83 ? 9.649 6.107 -13.424 1.00 97.12 83 PRO A O 1
ATOM 671 N N . LEU A 1 84 ? 9.606 7.922 -14.746 1.00 95.50 84 LEU A N 1
ATOM 672 C CA . LEU A 1 84 ? 8.173 7.836 -15.097 1.00 95.50 84 LEU A CA 1
ATOM 673 C C . LEU A 1 84 ? 7.731 6.489 -15.694 1.00 95.50 84 LEU A C 1
ATOM 675 O O . LEU A 1 84 ? 6.551 6.161 -15.653 1.00 95.50 84 LEU A O 1
ATOM 679 N N . HIS A 1 85 ? 8.657 5.703 -16.247 1.00 94.81 85 HIS A N 1
ATOM 680 C CA . HIS A 1 85 ? 8.362 4.368 -16.772 1.00 94.81 85 HIS A CA 1
ATOM 681 C C . HIS A 1 85 ? 8.357 3.273 -15.693 1.00 94.81 85 HIS A C 1
ATOM 683 O O . HIS A 1 85 ? 8.085 2.113 -16.008 1.00 94.81 85 HIS A O 1
ATOM 689 N N . SER A 1 86 ? 8.687 3.596 -14.438 1.00 97.44 86 SER A N 1
ATOM 690 C CA . SER A 1 86 ? 8.510 2.649 -13.341 1.00 97.44 86 SER A CA 1
ATOM 691 C C . SER A 1 86 ? 7.021 2.284 -13.208 1.00 97.44 86 SER A C 1
ATOM 693 O O . SER A 1 86 ? 6.166 3.165 -13.248 1.00 97.44 86 SER 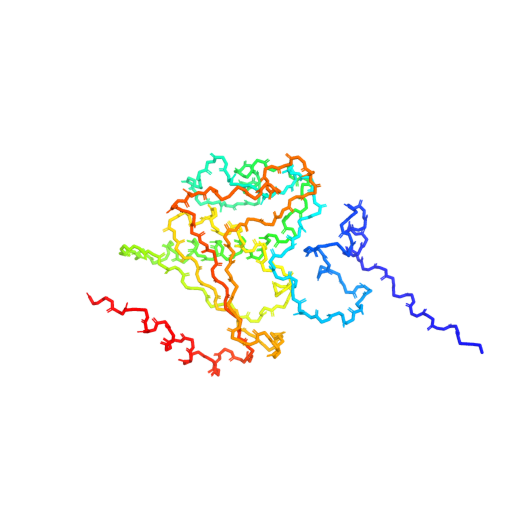A O 1
ATOM 695 N N . PRO A 1 87 ? 6.674 0.997 -13.026 1.00 96.50 87 PRO A N 1
ATOM 696 C CA . PRO A 1 87 ? 5.282 0.563 -12.965 1.00 96.50 87 PRO A CA 1
ATOM 697 C C . PRO A 1 87 ? 4.659 0.711 -11.568 1.00 96.50 87 PRO A C 1
ATOM 699 O O . PRO A 1 87 ? 3.535 0.257 -11.354 1.00 96.50 87 PRO A O 1
ATOM 702 N N . VAL A 1 88 ? 5.361 1.300 -10.590 1.00 96.69 88 VAL A N 1
ATOM 703 C CA . VAL A 1 88 ? 4.926 1.293 -9.179 1.00 96.69 88 VAL A CA 1
ATOM 704 C C . VAL A 1 88 ? 3.584 1.972 -8.939 1.00 96.69 88 VAL A C 1
ATOM 706 O O . VAL A 1 88 ? 2.906 1.613 -7.980 1.00 96.69 88 VAL A O 1
ATOM 709 N N . ALA A 1 89 ? 3.151 2.878 -9.823 1.00 95.38 89 ALA A N 1
ATOM 710 C CA . ALA A 1 89 ? 1.828 3.501 -9.733 1.00 95.38 89 ALA A CA 1
ATOM 711 C C . ALA A 1 89 ? 0.690 2.467 -9.687 1.00 95.38 89 ALA A C 1
ATOM 713 O O . ALA A 1 89 ? -0.305 2.682 -9.001 1.00 95.38 89 ALA A O 1
ATOM 714 N N . VAL A 1 90 ? 0.859 1.312 -10.342 1.00 93.50 90 VAL A N 1
ATOM 715 C CA . VAL A 1 90 ? -0.133 0.227 -10.327 1.00 93.50 90 VAL A CA 1
ATOM 716 C C . VAL A 1 90 ? -0.382 -0.296 -8.911 1.00 93.50 90 VAL A C 1
ATOM 718 O O . VAL A 1 90 ? -1.513 -0.633 -8.597 1.00 93.50 90 VAL A O 1
ATOM 721 N N . LEU A 1 91 ? 0.629 -0.332 -8.041 1.00 94.56 91 LEU A N 1
ATOM 722 C CA . LEU A 1 91 ? 0.485 -0.809 -6.658 1.00 94.56 91 LEU A CA 1
ATOM 723 C C . LEU A 1 91 ? 0.292 0.338 -5.661 1.00 94.56 91 LEU A C 1
ATOM 725 O O . LEU A 1 91 ? -0.409 0.197 -4.665 1.00 94.56 91 LEU A O 1
ATOM 729 N N . LEU A 1 92 ? 0.914 1.484 -5.933 1.00 96.38 92 LEU A N 1
ATOM 730 C CA . LEU A 1 92 ? 0.905 2.638 -5.044 1.00 96.38 92 LEU A CA 1
ATOM 731 C C . LEU A 1 92 ? -0.356 3.496 -5.161 1.00 96.38 92 LEU A C 1
ATOM 733 O O . LEU A 1 92 ? -0.536 4.404 -4.353 1.00 96.38 92 LEU A O 1
ATOM 737 N N . HIS A 1 93 ? -1.234 3.243 -6.134 1.00 93.94 93 HIS A N 1
ATOM 738 C CA . HIS A 1 93 ? -2.460 4.029 -6.246 1.00 93.94 93 HIS A CA 1
ATOM 739 C C . HIS A 1 93 ? -3.313 3.947 -4.973 1.00 93.94 93 HIS A C 1
ATOM 741 O O . HIS A 1 93 ? -3.838 4.971 -4.562 1.00 93.94 93 HIS A O 1
ATOM 747 N N . TRP A 1 94 ? -3.357 2.804 -4.276 1.00 93.38 94 TRP A N 1
ATOM 748 C CA . TRP A 1 94 ? -4.078 2.683 -3.003 1.00 93.38 94 TRP A CA 1
ATOM 749 C C . TRP A 1 94 ? -3.557 3.630 -1.908 1.00 93.38 94 TRP A C 1
ATOM 751 O O . TRP A 1 94 ? -4.333 4.468 -1.437 1.00 93.38 94 TRP A O 1
ATOM 761 N N . PRO A 1 95 ? -2.270 3.574 -1.497 1.00 95.31 95 PRO A N 1
ATOM 762 C CA . PRO A 1 95 ? -1.757 4.500 -0.494 1.00 95.31 95 PRO A CA 1
ATOM 763 C C . PRO A 1 95 ? -1.771 5.960 -0.965 1.00 95.31 95 PRO A C 1
ATOM 765 O O . PRO A 1 95 ? -2.094 6.841 -0.170 1.00 95.31 95 PRO A O 1
ATOM 768 N N . LEU A 1 96 ? -1.484 6.259 -2.237 1.00 95.25 96 LEU A N 1
ATOM 769 C CA . LEU A 1 96 ? -1.518 7.653 -2.694 1.00 95.25 96 LEU A CA 1
ATOM 770 C C . LEU A 1 96 ? -2.938 8.219 -2.741 1.00 95.25 96 LEU A C 1
ATOM 772 O O . LEU A 1 96 ? -3.122 9.390 -2.416 1.00 95.25 96 LEU A O 1
ATOM 776 N N . THR A 1 97 ? -3.951 7.418 -3.077 1.00 93.94 97 THR A N 1
ATOM 777 C CA . THR A 1 97 ? -5.348 7.855 -2.974 1.00 93.94 97 THR A CA 1
ATOM 778 C C . THR A 1 97 ? -5.687 8.232 -1.534 1.00 93.94 97 THR A C 1
ATOM 780 O O . THR A 1 97 ? -6.240 9.310 -1.321 1.00 93.94 97 THR A O 1
ATOM 783 N N . LEU A 1 98 ? -5.287 7.425 -0.541 1.00 94.31 98 LEU A N 1
ATOM 784 C CA . LEU A 1 98 ? -5.466 7.786 0.870 1.00 94.31 98 LEU A CA 1
ATOM 785 C C . LEU A 1 98 ? -4.760 9.096 1.221 1.00 94.31 98 LEU A C 1
ATOM 787 O O . LEU A 1 98 ? -5.361 9.962 1.856 1.00 94.31 98 LEU A O 1
ATOM 791 N N . TYR A 1 99 ? -3.512 9.261 0.777 1.00 93.38 99 TYR A N 1
ATOM 792 C CA . TYR A 1 99 ? -2.772 10.500 0.980 1.00 93.38 99 TYR A CA 1
ATOM 793 C C . TYR A 1 99 ? -3.541 11.711 0.443 1.00 93.38 99 TYR A C 1
ATOM 795 O O . TYR A 1 99 ? -3.775 12.665 1.184 1.00 93.38 99 TYR A O 1
ATOM 803 N N . HIS A 1 100 ? -4.005 11.654 -0.806 1.00 91.38 100 HIS A N 1
ATOM 804 C CA . HIS A 1 100 ? -4.754 12.749 -1.416 1.00 91.38 100 HIS A CA 1
ATOM 805 C C . HIS A 1 100 ? -6.089 13.019 -0.711 1.00 91.38 100 HIS A C 1
ATOM 807 O O . HIS A 1 100 ? -6.416 14.182 -0.480 1.00 91.38 100 HIS A O 1
ATOM 813 N N . CYS A 1 101 ? -6.837 11.986 -0.310 1.00 90.62 101 CYS A N 1
ATOM 814 C CA . CYS A 1 101 ? -8.072 12.156 0.462 1.00 90.62 101 CYS A CA 1
ATOM 815 C C . CYS A 1 101 ? -7.829 12.908 1.779 1.00 90.62 101 CYS A C 1
ATOM 817 O O . CYS A 1 101 ? -8.599 13.799 2.128 1.00 90.62 101 CYS A O 1
ATOM 819 N N . VAL A 1 102 ? -6.738 12.595 2.482 1.00 87.94 102 VAL A N 1
ATOM 820 C CA . VAL A 1 102 ? -6.375 13.262 3.742 1.00 87.94 102 VAL A CA 1
ATOM 821 C C . VAL A 1 102 ? -5.897 14.696 3.507 1.00 87.94 102 VAL A C 1
ATOM 823 O O . VAL A 1 102 ? -6.231 15.590 4.281 1.00 87.94 102 VAL A O 1
ATOM 826 N N . GLN A 1 103 ? -5.143 14.960 2.435 1.00 85.62 103 GLN A N 1
ATOM 827 C CA . GLN A 1 103 ? -4.784 16.338 2.080 1.00 85.62 103 GLN A CA 1
ATOM 828 C C . GLN A 1 103 ? -6.041 17.178 1.806 1.00 85.62 103 GLN A C 1
ATOM 830 O O . GLN A 1 103 ? -6.150 18.300 2.295 1.00 85.62 103 GLN A O 1
ATOM 835 N N . LEU A 1 104 ? -7.021 16.614 1.091 1.00 84.44 104 LEU A N 1
ATOM 836 C CA . LEU A 1 104 ? -8.298 17.271 0.803 1.00 84.44 104 LEU A CA 1
ATOM 837 C C . LEU A 1 104 ? -9.176 17.477 2.044 1.00 84.44 104 LEU A C 1
ATOM 839 O O . LEU A 1 104 ? -9.954 18.427 2.069 1.00 84.44 104 LEU A O 1
ATOM 843 N N . SER A 1 105 ? -9.088 16.615 3.060 1.00 81.25 105 SER A N 1
ATOM 844 C CA . SER A 1 105 ? -9.828 16.812 4.311 1.00 81.25 105 SER A CA 1
ATOM 845 C C . SER A 1 105 ? -9.165 17.862 5.205 1.00 81.25 105 SER A C 1
ATOM 847 O O . SER A 1 105 ? -9.849 18.708 5.777 1.00 81.25 105 SER A O 1
ATOM 849 N N . ARG A 1 106 ? -7.827 17.877 5.280 1.00 75.00 106 ARG A N 1
ATOM 850 C CA . ARG A 1 106 ? -7.061 18.860 6.066 1.00 75.00 106 ARG A CA 1
ATOM 851 C C . ARG A 1 106 ? -7.247 20.294 5.573 1.00 75.00 106 ARG A C 1
ATOM 853 O O . ARG A 1 106 ? -7.278 21.208 6.392 1.00 75.00 106 ARG A O 1
ATOM 860 N N . THR A 1 107 ? -7.413 20.505 4.266 1.00 63.81 107 THR A N 1
ATOM 861 C CA . THR A 1 107 ? -7.743 21.837 3.725 1.00 63.81 107 THR A CA 1
ATOM 862 C C . THR A 1 107 ? -9.136 22.315 4.136 1.00 63.81 107 THR A C 1
ATOM 864 O O . THR A 1 107 ? -9.366 23.520 4.195 1.00 63.81 107 THR A O 1
ATOM 867 N N . GLN A 1 108 ? -10.055 21.398 4.450 1.00 60.16 108 GLN A N 1
ATOM 868 C CA . GLN A 1 108 ? -11.426 21.713 4.862 1.00 60.16 108 GLN A CA 1
ATOM 869 C C . GLN A 1 108 ? -11.567 21.870 6.382 1.00 60.16 108 GLN A C 1
ATOM 871 O O . GLN A 1 108 ? -12.425 22.621 6.843 1.00 60.16 108 GLN A O 1
ATOM 876 N N . THR A 1 109 ? -10.725 21.197 7.173 1.00 54.84 109 THR A N 1
ATOM 877 C CA . THR A 1 109 ? -10.761 21.252 8.642 1.00 54.84 109 THR A CA 1
ATOM 878 C C . THR A 1 109 ? -9.348 21.378 9.230 1.00 54.84 109 THR A C 1
ATOM 880 O O . THR A 1 109 ? -8.682 20.361 9.445 1.00 54.84 109 THR A O 1
ATOM 883 N N . PRO A 1 110 ? -8.873 22.600 9.530 1.00 50.91 110 PRO A N 1
ATOM 884 C CA . PRO A 1 110 ? -7.575 22.816 10.154 1.00 50.91 110 PRO A CA 1
ATOM 885 C C . PRO A 1 110 ? -7.691 22.536 11.655 1.00 50.91 110 PRO A C 1
ATOM 887 O O . PRO A 1 110 ? -7.936 23.433 12.456 1.00 50.91 110 PRO A O 1
ATOM 890 N N . ARG A 1 111 ? -7.571 21.275 12.062 1.00 49.50 111 ARG A N 1
ATOM 891 C CA . ARG A 1 111 ? -7.379 20.929 13.474 1.00 49.50 111 ARG A CA 1
ATOM 892 C C . ARG A 1 111 ? -6.194 20.001 13.591 1.00 49.50 111 ARG A C 1
ATOM 894 O O . ARG A 1 111 ? -6.269 18.922 13.022 1.00 49.50 111 ARG A O 1
ATOM 901 N N . TYR A 1 112 ? -5.176 20.415 14.341 1.00 50.66 112 TYR A N 1
ATOM 902 C CA . TYR A 1 112 ? -4.266 19.502 15.026 1.00 50.66 112 TYR A CA 1
ATOM 903 C C . TYR A 1 112 ? -3.732 20.142 16.311 1.00 50.66 112 TYR A C 1
ATOM 905 O O . TYR A 1 112 ? -3.204 21.254 16.284 1.00 50.66 112 TYR A O 1
ATOM 913 N N . ASP A 1 113 ? -3.916 19.423 17.418 1.00 41.94 113 ASP A N 1
ATOM 914 C CA . ASP A 1 113 ? -3.116 19.520 18.636 1.00 41.94 113 ASP A CA 1
ATOM 915 C C . ASP A 1 113 ? -2.241 18.250 18.716 1.00 41.94 113 ASP A C 1
ATOM 917 O O . ASP A 1 113 ? -2.550 17.252 18.068 1.00 41.94 113 ASP A O 1
ATOM 921 N N . GLY A 1 114 ? -1.102 18.355 19.399 1.00 47.06 114 GLY A N 1
ATOM 922 C CA . GLY A 1 114 ? 0.097 17.523 19.259 1.00 47.06 114 GLY A CA 1
ATOM 923 C C . GLY A 1 114 ? -0.046 15.988 19.260 1.00 47.06 114 GLY A C 1
ATOM 924 O O . GLY A 1 114 ? -0.919 15.394 19.876 1.00 47.06 114 GLY A O 1
ATOM 925 N N . GLN A 1 115 ? 0.957 15.354 18.633 1.00 56.50 115 GLN A N 1
ATOM 926 C CA . GLN A 1 115 ? 1.123 13.902 18.430 1.00 56.50 115 GLN A CA 1
ATOM 927 C C . GLN A 1 115 ? -0.041 13.232 17.683 1.00 56.50 115 GLN A C 1
ATOM 929 O O . GLN A 1 115 ? -0.687 12.289 18.136 1.00 56.50 115 GLN A O 1
ATOM 934 N N . ASP A 1 116 ? -0.219 13.721 16.459 1.00 72.44 116 ASP A N 1
ATOM 935 C CA . ASP A 1 116 ? -1.197 13.328 15.457 1.00 72.44 116 ASP A CA 1
ATOM 936 C C . ASP A 1 116 ? -1.151 11.825 15.136 1.00 72.44 116 ASP A C 1
ATOM 938 O O . ASP A 1 116 ? -0.411 11.361 14.261 1.00 72.44 116 ASP A O 1
ATOM 942 N N . THR A 1 117 ? -1.992 11.039 15.803 1.00 81.75 117 THR A N 1
ATOM 943 C CA . THR A 1 117 ? -2.394 9.738 15.264 1.00 81.75 117 THR A CA 1
ATOM 944 C C . THR A 1 117 ? -3.464 9.973 14.203 1.00 81.75 117 THR A C 1
ATOM 946 O O . THR A 1 117 ? -4.538 10.500 14.488 1.00 81.75 117 THR A O 1
ATOM 949 N N . LEU A 1 118 ? -3.186 9.583 12.961 1.00 87.44 118 LEU A N 1
ATOM 950 C CA . LEU A 1 118 ? -4.160 9.575 11.877 1.00 87.44 118 LEU A CA 1
ATOM 951 C C . LEU A 1 118 ? -4.803 8.189 11.797 1.0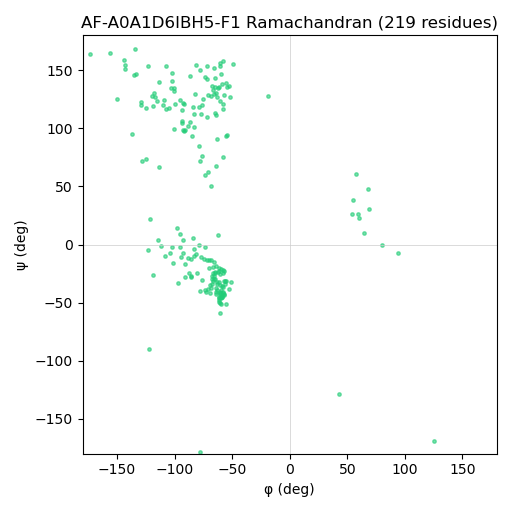0 87.44 118 LEU A C 1
ATOM 953 O O . LEU A 1 118 ? -4.181 7.239 11.322 1.00 87.44 118 LEU A O 1
ATOM 957 N N . CYS A 1 119 ? -6.056 8.093 12.244 1.00 90.31 119 CYS A N 1
ATOM 958 C CA . CYS A 1 119 ? -6.862 6.884 12.107 1.00 90.3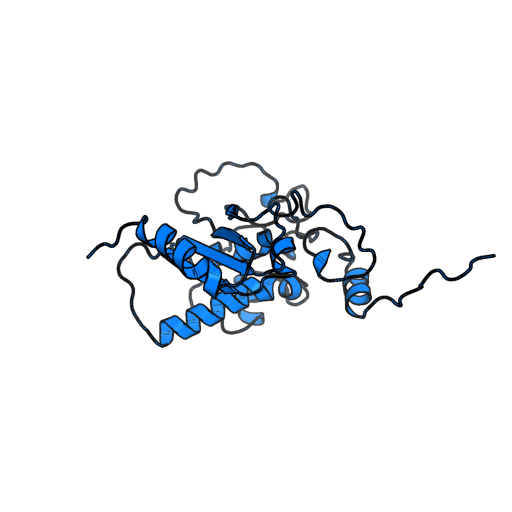1 119 CYS A CA 1
ATOM 959 C C . CYS A 1 119 ? -7.697 6.934 10.817 1.00 90.31 119 CYS A C 1
ATOM 961 O O . CYS A 1 119 ? -8.496 7.851 10.624 1.00 90.31 119 CYS A O 1
ATOM 963 N N . ILE A 1 120 ? -7.519 5.949 9.936 1.00 92.38 120 ILE A N 1
ATOM 964 C CA . ILE A 1 120 ? -8.234 5.808 8.662 1.00 92.38 120 ILE A CA 1
ATOM 965 C C . ILE A 1 120 ? -9.090 4.546 8.720 1.00 92.38 120 ILE A C 1
ATOM 967 O O . ILE A 1 120 ? -8.572 3.450 8.907 1.00 92.38 120 ILE A O 1
ATOM 971 N N . HIS A 1 121 ? -10.398 4.670 8.504 1.00 94.19 121 HIS A N 1
ATOM 972 C CA . HIS A 1 121 ? -11.274 3.511 8.330 1.00 94.19 121 HIS A CA 1
ATOM 973 C C . HIS A 1 121 ? -11.406 3.213 6.833 1.00 94.19 121 HIS A C 1
ATOM 975 O O . HIS A 1 121 ? -12.089 3.932 6.106 1.00 94.19 121 HIS A O 1
ATOM 981 N N . TYR A 1 122 ? -10.721 2.171 6.367 1.00 96.31 122 TYR A N 1
ATOM 982 C CA . TYR A 1 122 ? -10.728 1.738 4.973 1.00 96.31 122 TYR A CA 1
ATOM 983 C C . TYR A 1 122 ? -11.793 0.655 4.790 1.00 96.31 122 TYR A C 1
ATOM 985 O O . TYR A 1 122 ? -11.682 -0.437 5.349 1.00 96.31 122 TYR A O 1
ATOM 993 N N . LEU A 1 123 ? -12.820 0.935 3.985 1.00 95.88 123 LEU A N 1
ATOM 994 C CA . LEU A 1 123 ? -13.964 0.039 3.806 1.00 95.88 123 LEU A CA 1
ATOM 995 C C . LEU A 1 123 ? -13.852 -0.767 2.509 1.00 95.88 123 LEU A C 1
ATOM 997 O O . LEU A 1 123 ? -13.576 -0.205 1.456 1.00 95.88 123 LEU A O 1
ATOM 1001 N N . GLY A 1 124 ? -14.127 -2.067 2.590 1.00 94.25 124 GLY A N 1
ATOM 1002 C CA . GLY A 1 124 ? -14.142 -2.978 1.444 1.00 94.25 124 GLY A CA 1
ATOM 1003 C C . GLY A 1 124 ? -12.773 -3.249 0.808 1.00 94.25 124 GLY A C 1
ATOM 1004 O O . GLY A 1 124 ? -12.679 -3.164 -0.411 1.00 94.25 124 GLY A O 1
ATOM 1005 N N . PRO A 1 125 ? -11.710 -3.569 1.573 1.00 94.44 125 PRO A N 1
ATOM 1006 C CA . PRO A 1 125 ? -10.439 -3.961 0.976 1.00 94.44 125 PRO A CA 1
ATOM 1007 C C . PRO A 1 125 ? -10.560 -5.310 0.254 1.00 94.44 125 PRO A C 1
ATOM 1009 O O . PRO A 1 125 ? -11.111 -6.268 0.799 1.00 94.44 125 PRO A O 1
ATOM 1012 N N . GLU A 1 126 ? -9.983 -5.398 -0.940 1.00 90.06 126 GLU A N 1
ATOM 1013 C CA . GLU A 1 126 ? -9.947 -6.595 -1.776 1.00 90.06 126 GLU A CA 1
ATOM 1014 C C . GLU A 1 126 ? -8.488 -6.977 -2.080 1.00 90.06 126 GLU A C 1
ATOM 1016 O O . GLU A 1 126 ? -7.847 -7.718 -1.328 1.00 90.06 126 GLU A O 1
ATOM 1021 N N . LYS A 1 127 ? -7.919 -6.446 -3.171 1.00 88.69 127 LYS A N 1
ATOM 1022 C CA . LYS A 1 127 ? -6.535 -6.717 -3.602 1.00 88.69 127 LYS A CA 1
ATOM 1023 C C . LYS A 1 127 ? -5.509 -6.130 -2.637 1.00 88.69 127 LYS A C 1
ATOM 1025 O O . LYS A 1 127 ? -4.413 -6.672 -2.500 1.00 88.69 127 LYS A O 1
ATOM 1030 N N . GLU A 1 128 ? -5.884 -5.073 -1.932 1.00 91.88 128 GLU A N 1
ATOM 1031 C CA . GLU A 1 128 ? -5.107 -4.383 -0.908 1.00 91.88 128 GLU A CA 1
ATOM 1032 C C . GLU A 1 128 ? -4.665 -5.347 0.197 1.00 91.88 128 GLU A C 1
ATOM 1034 O O . GLU A 1 128 ? -3.547 -5.240 0.696 1.00 91.88 128 GLU A O 1
ATOM 1039 N N . LEU A 1 129 ? -5.486 -6.355 0.522 1.00 91.31 129 LEU A N 1
ATOM 1040 C CA . LEU A 1 129 ? -5.175 -7.374 1.535 1.00 91.31 129 LEU A CA 1
ATOM 1041 C C . LEU A 1 129 ? -3.944 -8.225 1.183 1.00 91.31 129 LEU A C 1
ATOM 1043 O O . LEU A 1 129 ? -3.310 -8.795 2.078 1.00 91.31 129 LEU A O 1
ATOM 1047 N N . LEU A 1 130 ? -3.619 -8.313 -0.110 1.00 88.25 130 LEU A N 1
ATOM 1048 C CA . LEU A 1 130 ? -2.437 -8.978 -0.667 1.00 88.25 130 LEU A CA 1
ATOM 1049 C C . LEU A 1 130 ? -1.265 -8.010 -0.892 1.00 88.25 130 LEU A C 1
ATOM 1051 O O . LEU A 1 130 ? -0.150 -8.450 -1.161 1.00 88.25 130 LEU A O 1
ATOM 1055 N N . GLN A 1 131 ? -1.512 -6.706 -0.784 1.00 91.50 131 GLN A N 1
ATOM 1056 C CA . GLN A 1 131 ? -0.577 -5.630 -1.116 1.00 91.50 131 GLN A CA 1
ATOM 1057 C C . GLN A 1 131 ? -0.293 -4.721 0.082 1.00 91.50 131 GLN A C 1
ATOM 1059 O O . GLN A 1 131 ? 0.159 -3.593 -0.091 1.00 91.50 131 GLN A O 1
ATOM 1064 N N . LEU A 1 132 ? -0.517 -5.210 1.305 1.00 93.44 132 LEU A N 1
ATOM 1065 C CA . LEU A 1 132 ? -0.378 -4.421 2.530 1.00 93.44 132 LEU A CA 1
ATOM 1066 C C . LEU A 1 132 ? 0.989 -3.726 2.620 1.00 93.44 132 LEU A C 1
ATOM 1068 O O . LEU A 1 132 ? 1.037 -2.552 2.965 1.00 93.44 132 LEU A O 1
ATOM 1072 N N . ALA A 1 133 ? 2.081 -4.371 2.191 1.00 92.56 133 ALA A N 1
ATOM 1073 C CA . ALA A 1 133 ? 3.414 -3.759 2.181 1.00 92.56 133 ALA A CA 1
ATOM 1074 C C . ALA A 1 133 ? 3.515 -2.454 1.354 1.00 92.56 133 ALA A C 1
ATOM 1076 O O . ALA A 1 133 ? 4.361 -1.614 1.659 1.00 92.56 133 ALA A O 1
ATOM 1077 N N . ALA A 1 134 ? 2.647 -2.239 0.355 1.00 94.12 134 ALA A N 1
ATOM 1078 C CA . ALA A 1 134 ? 2.591 -0.987 -0.407 1.00 94.12 134 ALA A CA 1
ATOM 1079 C C . ALA A 1 134 ? 2.157 0.207 0.464 1.00 94.12 134 ALA A C 1
ATOM 1081 O O . ALA A 1 134 ? 2.620 1.325 0.246 1.00 94.12 134 ALA A O 1
ATOM 1082 N N . PHE A 1 135 ? 1.344 -0.027 1.503 1.00 95.25 135 PHE A N 1
ATOM 1083 C CA . PHE A 1 135 ? 0.936 1.009 2.458 1.00 95.25 135 PHE A CA 1
ATOM 1084 C C . PHE A 1 135 ? 2.107 1.542 3.289 1.00 95.25 135 PHE A C 1
ATOM 1086 O O . PHE A 1 135 ? 1.996 2.627 3.854 1.00 95.25 135 PHE A O 1
ATOM 1093 N N . GLY A 1 136 ? 3.254 0.852 3.306 1.00 93.00 136 GLY A N 1
ATOM 1094 C CA . GLY A 1 136 ? 4.482 1.358 3.920 1.00 93.00 136 GLY A CA 1
ATOM 1095 C C . GLY A 1 136 ? 4.956 2.697 3.348 1.00 93.00 136 GLY A C 1
ATOM 1096 O O . GLY A 1 136 ? 5.644 3.433 4.048 1.00 93.00 136 GLY A O 1
ATOM 1097 N N . GLU A 1 137 ? 4.554 3.053 2.124 1.00 94.75 137 GLU A N 1
ATOM 1098 C CA . GLU A 1 137 ? 4.879 4.355 1.528 1.00 94.75 137 GLU A CA 1
ATOM 1099 C C . GLU A 1 137 ? 4.242 5.534 2.282 1.00 94.75 137 GLU A C 1
ATOM 1101 O O . GLU A 1 137 ? 4.790 6.636 2.290 1.00 94.75 137 GLU A O 1
ATOM 1106 N N . LEU A 1 138 ? 3.133 5.309 2.997 1.00 93.94 138 LEU A N 1
ATOM 1107 C CA . LEU A 1 138 ? 2.464 6.354 3.775 1.00 93.94 138 LEU A CA 1
ATOM 1108 C C . LEU A 1 138 ? 3.363 6.947 4.874 1.00 93.94 138 LEU A C 1
ATOM 1110 O O . LEU A 1 138 ? 3.194 8.112 5.224 1.00 93.94 138 LEU A O 1
ATOM 1114 N N . ARG A 1 139 ? 4.359 6.191 5.358 1.00 90.50 139 ARG A N 1
ATOM 1115 C CA . ARG A 1 139 ? 5.361 6.648 6.343 1.00 90.50 139 ARG A CA 1
ATOM 1116 C C . ARG A 1 139 ? 6.124 7.872 5.850 1.00 90.50 139 ARG A C 1
ATOM 1118 O O . ARG A 1 139 ? 6.347 8.816 6.596 1.00 90.50 139 ARG A O 1
ATOM 1125 N N . ALA A 1 140 ? 6.500 7.848 4.575 1.00 90.56 140 ALA A N 1
ATOM 1126 C CA . ALA A 1 140 ? 7.233 8.930 3.938 1.00 90.56 140 ALA A CA 1
ATOM 1127 C C . ALA A 1 140 ? 6.329 10.130 3.616 1.00 90.56 140 ALA A C 1
ATOM 1129 O O . ALA A 1 140 ? 6.787 11.272 3.606 1.00 90.56 140 ALA A O 1
ATOM 1130 N N . LEU A 1 141 ? 5.048 9.865 3.343 1.00 91.69 141 LEU A N 1
ATOM 1131 C CA . LEU A 1 141 ? 4.060 10.871 2.951 1.00 91.69 141 LEU A CA 1
ATOM 1132 C C . LEU A 1 141 ? 3.485 11.657 4.140 1.00 91.69 141 LEU A C 1
ATOM 1134 O O . LEU A 1 141 ? 3.052 12.795 3.961 1.00 91.69 141 LEU A O 1
ATOM 1138 N N . PHE A 1 142 ? 3.502 11.076 5.342 1.00 87.88 142 PHE A N 1
ATOM 1139 C CA . PHE A 1 142 ? 3.081 11.726 6.583 1.00 87.88 142 PHE A CA 1
ATOM 1140 C C . PHE A 1 142 ? 4.198 11.664 7.637 1.00 87.88 142 PHE A C 1
ATOM 1142 O O . PHE A 1 142 ? 4.110 10.891 8.595 1.00 87.88 142 PHE A O 1
ATOM 1149 N N . PRO A 1 143 ? 5.265 12.467 7.476 1.00 81.12 143 PRO A N 1
ATOM 1150 C CA . PRO A 1 143 ? 6.353 12.488 8.444 1.00 81.12 143 PRO A CA 1
ATOM 1151 C C . PRO A 1 143 ? 5.827 12.877 9.831 1.00 81.12 143 PRO A C 1
ATOM 1153 O O . PRO A 1 143 ? 5.007 13.786 9.958 1.00 81.12 143 PRO A O 1
ATOM 1156 N N . SER A 1 144 ? 6.310 12.187 10.867 1.00 80.00 144 SER A N 1
ATOM 1157 C CA . SER A 1 144 ? 5.962 12.429 12.280 1.00 80.00 144 SER A CA 1
ATOM 1158 C C . SER A 1 144 ? 4.495 12.178 12.670 1.00 80.00 144 SER A C 1
ATOM 1160 O O . SER A 1 144 ? 4.110 12.504 13.789 1.00 80.00 144 SER A O 1
ATOM 1162 N N . VAL A 1 145 ? 3.691 11.575 11.790 1.00 84.88 145 VAL A N 1
ATOM 1163 C CA . VAL A 1 145 ? 2.308 11.152 12.068 1.00 84.88 145 VAL A CA 1
ATOM 1164 C C . VAL A 1 145 ? 2.293 9.640 12.288 1.00 84.88 145 VAL A C 1
ATOM 1166 O O . VAL A 1 145 ? 2.896 8.887 11.515 1.00 84.88 145 VAL A O 1
ATOM 1169 N N . GLN A 1 146 ? 1.595 9.175 13.326 1.00 87.94 146 GLN A N 1
ATOM 1170 C CA . GLN A 1 146 ? 1.340 7.745 13.501 1.00 87.94 146 GLN A CA 1
ATOM 1171 C C . GLN A 1 146 ? 0.120 7.355 12.668 1.00 87.94 146 GLN A C 1
ATOM 1173 O O . GLN A 1 146 ? -0.974 7.866 12.886 1.00 87.94 146 GLN A O 1
ATOM 1178 N N . ILE A 1 147 ? 0.295 6.454 11.702 1.00 91.81 147 ILE A N 1
ATOM 1179 C CA . ILE A 1 147 ? -0.785 6.064 10.791 1.00 91.81 147 ILE A CA 1
ATOM 1180 C C . ILE A 1 147 ? -1.376 4.743 11.258 1.00 91.81 147 ILE A C 1
ATOM 1182 O O . ILE A 1 147 ? -0.680 3.726 11.302 1.00 91.81 147 ILE A O 1
ATOM 1186 N N . HIS A 1 148 ? -2.670 4.760 11.557 1.00 93.62 148 HIS A N 1
ATOM 1187 C CA . HIS A 1 148 ? -3.444 3.576 11.899 1.00 93.6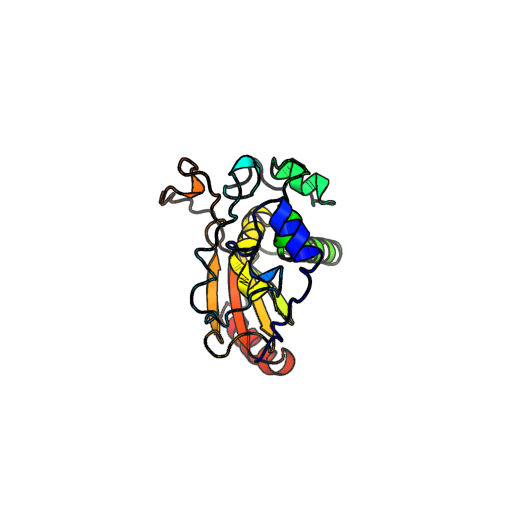2 148 HIS A CA 1
ATOM 1188 C C . HIS A 1 148 ? -4.574 3.392 10.891 1.00 93.62 148 HIS A C 1
ATOM 1190 O O . HIS A 1 148 ? -5.331 4.324 10.630 1.00 93.62 148 HIS A O 1
ATOM 1196 N N . ILE A 1 149 ? -4.683 2.207 10.299 1.00 95.31 149 ILE A N 1
ATOM 1197 C CA . ILE A 1 149 ? -5.676 1.911 9.266 1.00 95.31 149 ILE A CA 1
ATOM 1198 C C . ILE A 1 149 ? -6.500 0.696 9.678 1.00 95.31 149 ILE A C 1
ATOM 1200 O O . ILE A 1 149 ? -5.987 -0.417 9.786 1.00 95.31 149 ILE A O 1
ATOM 1204 N N . GLU A 1 150 ? -7.796 0.914 9.858 1.00 95.94 150 GLU A N 1
ATOM 1205 C CA . GLU A 1 150 ? -8.797 -0.113 10.125 1.00 95.94 150 GLU A CA 1
ATOM 1206 C C . GLU A 1 150 ? -9.373 -0.588 8.784 1.00 95.94 150 GLU A C 1
ATOM 1208 O O . GLU A 1 150 ? -10.221 0.073 8.186 1.00 95.94 150 GLU A O 1
ATOM 1213 N N . LEU A 1 151 ? -8.876 -1.715 8.278 1.00 96.75 151 LEU A N 1
ATOM 1214 C CA . LEU A 1 151 ? -9.302 -2.346 7.027 1.00 96.75 151 LEU A CA 1
ATOM 1215 C C . LEU A 1 151 ? -10.500 -3.258 7.300 1.00 96.75 151 LEU A C 1
ATOM 1217 O O . LEU A 1 151 ? -10.340 -4.348 7.849 1.00 96.75 151 LEU A O 1
ATOM 1221 N N . VAL A 1 152 ? -11.700 -2.829 6.911 1.00 97.12 152 VAL A N 1
ATOM 1222 C CA . VAL A 1 152 ? -12.957 -3.510 7.251 1.00 97.12 152 VAL A CA 1
ATOM 1223 C C . VAL A 1 152 ? -13.678 -3.976 5.998 1.00 97.12 152 VAL A C 1
ATOM 1225 O O . VAL A 1 152 ? -14.080 -3.159 5.173 1.00 97.12 152 VAL A O 1
ATOM 1228 N N . GLY A 1 153 ? -13.904 -5.280 5.855 1.00 96.50 153 GLY A N 1
ATOM 1229 C CA . GLY A 1 153 ? -14.700 -5.786 4.740 1.00 96.50 153 GLY A CA 1
ATOM 1230 C C . GLY A 1 153 ? -15.008 -7.280 4.792 1.00 96.50 153 GLY A C 1
ATOM 1231 O O . GLY A 1 153 ? -14.366 -8.041 5.521 1.00 96.50 153 GLY A O 1
ATOM 1232 N N . PRO A 1 154 ? -15.991 -7.738 3.997 1.00 94.81 154 PRO A N 1
ATOM 1233 C CA . PRO A 1 154 ? -16.367 -9.148 3.935 1.00 94.81 154 PRO A CA 1
ATOM 1234 C C . PRO A 1 154 ? -15.256 -10.031 3.350 1.00 94.81 154 PRO A C 1
ATOM 1236 O O . PRO A 1 154 ? -15.151 -11.194 3.746 1.00 94.81 154 PRO A O 1
ATOM 1239 N N . GLU A 1 155 ? -14.393 -9.477 2.494 1.00 93.19 155 GLU A N 1
ATOM 1240 C CA . GLU A 1 155 ? -13.297 -10.192 1.822 1.00 93.19 155 GLU A CA 1
ATOM 1241 C C . GLU A 1 155 ? -12.083 -10.463 2.719 1.00 93.19 155 GLU A C 1
ATOM 1243 O O . GLU A 1 155 ? -11.233 -11.288 2.379 1.00 93.19 155 GLU A O 1
ATOM 1248 N N . VAL A 1 156 ? -12.014 -9.862 3.914 1.00 94.00 156 VAL A N 1
ATOM 1249 C CA . VAL A 1 156 ? -11.003 -10.239 4.910 1.00 94.00 156 VAL A CA 1
ATOM 1250 C C . VAL A 1 156 ? -11.196 -11.719 5.272 1.00 94.00 156 VAL A C 1
ATOM 1252 O O . VAL A 1 156 ? -12.292 -12.125 5.695 1.00 94.00 156 VAL A O 1
ATOM 1255 N N . PRO A 1 157 ? -10.172 -12.582 5.119 1.00 91.81 157 PRO A N 1
ATOM 1256 C CA . PRO A 1 157 ? -10.327 -13.983 5.476 1.00 91.81 157 PRO A CA 1
ATOM 1257 C C . PRO A 1 157 ? -10.549 -14.150 6.967 1.00 91.81 157 PRO A C 1
ATOM 1259 O O . PRO A 1 157 ? -9.915 -13.487 7.781 1.00 91.81 157 PRO A O 1
ATOM 1262 N N . LYS A 1 158 ? -11.392 -15.116 7.336 1.00 92.44 158 LYS A N 1
ATOM 1263 C CA . LYS A 1 158 ? -11.705 -15.398 8.744 1.00 92.44 158 LYS A CA 1
ATOM 1264 C C . LYS A 1 158 ? -10.451 -15.687 9.580 1.00 92.44 158 LYS A C 1
ATOM 1266 O O . LYS A 1 158 ? -10.415 -15.350 10.751 1.00 92.44 158 LYS A O 1
ATOM 1271 N N . SER A 1 159 ? -9.416 -16.276 8.978 1.00 91.75 159 SER A N 1
ATOM 1272 C CA . SER A 1 159 ? -8.139 -16.555 9.647 1.00 91.75 159 SER A CA 1
ATOM 1273 C C . SER A 1 159 ? -7.295 -15.317 9.958 1.00 91.75 159 SER A C 1
ATOM 1275 O O . SER A 1 159 ? -6.309 -15.451 10.673 1.00 91.75 159 SER A O 1
ATOM 1277 N N . ARG A 1 160 ? -7.629 -14.160 9.377 1.00 91.62 160 ARG A N 1
ATOM 1278 C CA . ARG A 1 160 ? -6.936 -12.878 9.557 1.00 91.62 160 ARG A CA 1
ATOM 1279 C C . ARG A 1 160 ? -7.812 -11.836 10.264 1.00 91.62 160 ARG A C 1
ATOM 1281 O O . ARG A 1 160 ? -7.401 -10.691 10.395 1.00 91.62 160 ARG A O 1
ATOM 1288 N N . ASP A 1 161 ? -9.023 -12.202 10.689 1.00 94.69 161 ASP A N 1
ATOM 1289 C CA . ASP A 1 161 ? -9.896 -11.291 11.435 1.00 94.69 161 ASP A CA 1
ATOM 1290 C C . ASP A 1 161 ? -9.238 -10.908 12.769 1.00 94.69 161 ASP A C 1
ATOM 1292 O O . ASP A 1 161 ? -8.813 -11.779 13.529 1.00 94.69 161 ASP A O 1
ATOM 1296 N N . GLY A 1 162 ? -9.119 -9.607 13.031 1.00 93.00 162 GLY A N 1
ATOM 1297 C CA . GLY A 1 162 ? -8.424 -9.039 14.184 1.00 93.00 162 GLY A CA 1
ATOM 1298 C C . GLY A 1 162 ? -6.896 -8.972 14.061 1.00 93.00 162 GLY A C 1
ATOM 1299 O O . GLY A 1 162 ? -6.251 -8.485 14.991 1.00 93.00 162 GLY A O 1
ATOM 1300 N N . GLU A 1 163 ? -6.303 -9.431 12.952 1.00 94.00 163 GLU A N 1
ATOM 1301 C CA . GLU A 1 163 ? -4.853 -9.376 12.736 1.00 94.00 163 GLU A CA 1
ATOM 1302 C C . GLU A 1 163 ? -4.360 -7.926 12.710 1.00 94.00 163 GLU A C 1
ATOM 1304 O O . GLU A 1 163 ? -4.946 -7.075 12.039 1.00 94.00 163 GLU A O 1
ATOM 1309 N N . VAL A 1 164 ? -3.253 -7.666 13.411 1.00 93.56 164 VAL A N 1
ATOM 1310 C CA . VAL A 1 164 ? -2.546 -6.382 13.391 1.00 93.56 164 VAL A CA 1
ATOM 1311 C C . VAL A 1 164 ? -1.212 -6.564 12.676 1.00 93.56 164 VAL A C 1
ATOM 1313 O O . VAL A 1 164 ? -0.360 -7.341 13.107 1.00 93.56 164 VAL A O 1
ATOM 1316 N N . VAL A 1 165 ? -1.022 -5.816 11.595 1.00 92.19 165 VAL A N 1
ATOM 1317 C CA . VAL A 1 165 ? 0.195 -5.790 10.786 1.00 92.19 165 VAL A CA 1
ATOM 1318 C C . VAL A 1 165 ? 0.897 -4.457 11.006 1.00 92.19 165 VAL A C 1
ATOM 1320 O O . VAL A 1 165 ? 0.319 -3.400 10.773 1.00 92.19 165 VAL A O 1
ATOM 1323 N N . ASN A 1 166 ? 2.162 -4.505 11.422 1.00 91.75 166 ASN A N 1
ATOM 1324 C CA . ASN A 1 166 ? 3.002 -3.319 11.574 1.00 91.75 166 ASN A CA 1
ATOM 1325 C C . ASN A 1 166 ? 4.011 -3.253 10.428 1.00 91.75 166 ASN A C 1
ATOM 1327 O O . ASN A 1 166 ? 4.872 -4.126 10.301 1.00 91.75 166 ASN A O 1
ATOM 1331 N N . ILE A 1 167 ? 3.928 -2.206 9.612 1.00 90.88 167 ILE A N 1
ATOM 1332 C CA . ILE A 1 167 ? 4.870 -1.952 8.523 1.00 90.88 167 ILE A CA 1
ATOM 1333 C C . ILE A 1 167 ? 5.860 -0.895 8.988 1.00 90.88 167 ILE A C 1
ATOM 1335 O O . ILE A 1 167 ? 5.569 0.297 8.974 1.00 90.88 167 ILE A O 1
ATOM 1339 N N . SER A 1 168 ? 7.040 -1.345 9.403 1.00 87.75 168 SER A N 1
ATOM 1340 C CA . SER A 1 168 ? 8.155 -0.487 9.825 1.00 87.75 168 SER A CA 1
ATOM 1341 C C . SER A 1 168 ? 9.253 -0.351 8.768 1.00 87.75 168 SER A C 1
ATOM 1343 O O . SER A 1 168 ? 10.228 0.361 8.981 1.00 87.75 168 SER A O 1
ATOM 1345 N N . ARG A 1 169 ? 9.114 -1.038 7.628 1.00 87.25 169 ARG A N 1
ATOM 1346 C CA . ARG A 1 169 ? 10.072 -1.023 6.517 1.00 87.25 169 ARG A CA 1
ATOM 1347 C C . ARG A 1 169 ? 9.350 -1.066 5.177 1.00 87.25 169 ARG A C 1
ATOM 1349 O O . ARG A 1 169 ? 8.242 -1.594 5.091 1.00 87.25 169 ARG A O 1
ATOM 1356 N N . TYR A 1 170 ? 9.993 -0.555 4.133 1.00 91.62 170 TYR A N 1
ATOM 1357 C CA . TYR A 1 170 ? 9.486 -0.684 2.769 1.00 91.62 170 TYR A CA 1
ATOM 1358 C C . TYR A 1 170 ? 9.632 -2.117 2.253 1.00 91.62 170 TYR A C 1
ATOM 1360 O O . TYR A 1 170 ? 10.540 -2.852 2.654 1.00 91.62 170 TYR A O 1
ATOM 1368 N N . ALA A 1 171 ? 8.765 -2.493 1.312 1.00 91.81 171 ALA A N 1
ATOM 1369 C CA . ALA A 1 171 ? 8.966 -3.691 0.508 1.00 91.81 171 ALA A CA 1
ATOM 1370 C C . ALA A 1 171 ? 10.339 -3.636 -0.185 1.00 91.81 171 ALA A C 1
ATOM 1372 O O . ALA A 1 171 ? 10.779 -2.590 -0.672 1.00 91.81 171 ALA A O 1
ATOM 1373 N N . CYS A 1 172 ? 11.038 -4.769 -0.213 1.00 92.50 172 CYS A N 1
ATOM 1374 C CA . CYS A 1 172 ? 12.397 -4.822 -0.742 1.00 92.50 172 CYS A CA 1
ATOM 1375 C C . CYS A 1 172 ? 12.413 -4.829 -2.279 1.00 92.50 172 CYS A C 1
ATOM 1377 O O . CYS A 1 172 ? 11.508 -5.369 -2.920 1.00 92.50 172 CYS A O 1
ATOM 1379 N N . CYS A 1 173 ? 13.477 -4.285 -2.871 1.00 94.81 173 CYS A N 1
ATOM 1380 C CA . CYS A 1 173 ? 13.768 -4.433 -4.300 1.00 94.81 173 CYS A CA 1
ATOM 1381 C C . CYS A 1 173 ? 14.371 -5.819 -4.617 1.00 94.81 173 CYS A C 1
ATOM 1383 O O . CYS A 1 173 ? 14.541 -6.649 -3.723 1.00 94.81 173 CYS A O 1
ATOM 1385 N N . SER A 1 174 ? 14.719 -6.081 -5.878 1.00 93.56 174 SER A N 1
ATOM 1386 C CA . SER A 1 174 ? 15.385 -7.315 -6.320 1.00 93.56 174 SER A CA 1
ATOM 1387 C C . SER A 1 174 ? 16.917 -7.267 -6.256 1.00 93.56 174 SER A C 1
ATOM 1389 O O . SER A 1 174 ? 17.569 -8.297 -6.427 1.00 93.56 174 SER A O 1
ATOM 1391 N N . ASP A 1 175 ? 17.514 -6.091 -6.051 1.00 94.12 175 ASP A N 1
ATOM 1392 C CA . ASP A 1 175 ? 18.968 -5.929 -6.104 1.00 94.12 175 ASP A CA 1
ATOM 1393 C C . ASP A 1 175 ? 19.623 -6.487 -4.835 1.00 94.12 175 ASP A C 1
ATOM 1395 O O . ASP A 1 175 ? 19.373 -6.020 -3.723 1.00 94.12 175 ASP A O 1
ATOM 1399 N N . LYS A 1 176 ? 20.506 -7.481 -5.004 1.00 91.19 176 LYS A N 1
ATOM 1400 C CA . LYS A 1 176 ? 21.151 -8.198 -3.887 1.00 91.19 176 LYS A CA 1
ATOM 1401 C C . LYS A 1 176 ? 22.005 -7.296 -2.993 1.00 91.19 176 LYS A C 1
ATOM 1403 O O . LYS A 1 176 ? 22.111 -7.554 -1.802 1.00 91.19 176 LYS A O 1
ATOM 1408 N N . SER A 1 177 ? 22.623 -6.268 -3.570 1.00 91.12 177 SER A N 1
ATOM 1409 C CA . SER A 1 177 ? 23.507 -5.326 -2.874 1.00 91.12 177 SER A CA 1
ATOM 1410 C C . SER A 1 177 ? 22.786 -4.077 -2.362 1.00 91.12 177 SER A C 1
ATOM 1412 O O . SER A 1 177 ? 23.438 -3.156 -1.875 1.00 91.12 177 SER A O 1
ATOM 1414 N N . CYS A 1 178 ? 21.461 -3.994 -2.505 1.00 91.62 178 CYS A N 1
ATOM 1415 C CA . CYS A 1 178 ? 20.710 -2.838 -2.034 1.00 91.62 178 CYS A CA 1
ATOM 1416 C C . CYS A 1 178 ? 20.641 -2.816 -0.503 1.00 91.62 178 CYS A C 1
ATOM 1418 O O . CYS A 1 178 ? 20.422 -3.845 0.136 1.00 91.62 178 CYS A O 1
ATOM 1420 N N . CYS A 1 179 ? 20.726 -1.622 0.086 1.00 88.06 179 CYS A N 1
ATOM 1421 C CA . CYS A 1 179 ? 20.579 -1.426 1.527 1.00 88.06 179 CYS A CA 1
ATOM 1422 C C . CYS A 1 179 ? 19.215 -1.878 2.072 1.00 88.06 179 CYS A C 1
ATOM 1424 O O . CYS A 1 179 ? 19.121 -2.207 3.245 1.00 88.06 179 CYS A O 1
ATOM 1426 N N . CYS A 1 180 ? 18.169 -1.985 1.243 1.00 88.38 180 CYS A N 1
ATOM 1427 C CA . CYS A 1 180 ? 16.885 -2.530 1.700 1.00 88.38 180 CYS A CA 1
ATOM 1428 C C . CYS A 1 180 ? 16.968 -4.010 2.126 1.00 88.38 180 CYS A C 1
ATOM 1430 O O . CYS A 1 180 ? 16.085 -4.489 2.831 1.00 88.38 180 CYS A O 1
ATOM 1432 N N . LYS A 1 181 ? 18.017 -4.736 1.704 1.00 87.06 181 LYS A N 1
ATOM 1433 C CA . LYS A 1 181 ? 18.263 -6.140 2.065 1.00 87.06 181 LYS A CA 1
ATOM 1434 C C . LYS A 1 181 ? 19.127 -6.298 3.308 1.00 87.06 181 LYS A C 1
ATOM 1436 O O . LYS A 1 181 ? 19.167 -7.391 3.871 1.00 87.06 181 LYS A O 1
ATOM 1441 N N . SER A 1 182 ? 19.843 -5.256 3.729 1.00 79.56 182 SER A N 1
ATOM 1442 C CA . SER A 1 182 ? 20.627 -5.351 4.948 1.00 79.56 182 SER A CA 1
ATOM 1443 C C . SER A 1 182 ? 19.683 -5.280 6.144 1.00 79.56 182 SER A C 1
ATOM 1445 O O . SER A 1 182 ? 18.890 -4.355 6.306 1.00 79.56 182 SER A O 1
ATOM 1447 N N . SER A 1 183 ? 19.774 -6.280 7.017 1.00 59.69 183 SER A N 1
ATOM 1448 C CA . SER A 1 183 ? 19.155 -6.265 8.338 1.00 59.69 183 SER A CA 1
ATOM 1449 C C . SER A 1 183 ? 19.939 -5.322 9.249 1.00 59.69 183 SER A C 1
ATOM 1451 O O . SER A 1 183 ? 20.523 -5.743 10.245 1.00 59.69 183 SER A O 1
ATOM 1453 N N . ILE A 1 184 ? 20.027 -4.045 8.884 1.00 51.91 184 ILE A N 1
ATOM 1454 C CA . ILE A 1 184 ? 20.560 -3.038 9.788 1.00 51.91 184 ILE A CA 1
ATOM 1455 C C . ILE A 1 184 ? 19.375 -2.534 10.590 1.00 51.91 184 ILE A C 1
ATOM 1457 O O . ILE A 1 184 ? 18.560 -1.743 10.120 1.00 51.91 184 ILE A O 1
ATOM 1461 N N . GLY A 1 185 ? 19.303 -3.040 11.822 1.00 47.03 185 GLY A N 1
ATOM 1462 C CA . GLY A 1 185 ? 18.677 -2.355 12.940 1.00 47.03 185 GLY A CA 1
ATOM 1463 C C . GLY A 1 185 ? 19.353 -1.004 13.140 1.00 47.03 185 GLY A C 1
ATOM 1464 O O . GLY A 1 185 ? 20.152 -0.824 14.056 1.00 47.03 185 GLY A O 1
ATOM 1465 N N . SER A 1 186 ? 19.037 -0.061 12.256 1.00 40.69 186 SER A N 1
ATOM 1466 C CA . SER A 1 186 ? 19.180 1.347 12.554 1.00 40.69 186 SER A CA 1
ATOM 1467 C C . SER A 1 186 ? 18.186 1.611 13.671 1.00 40.69 186 SER A C 1
ATOM 1469 O O . SER A 1 186 ? 16.974 1.477 13.492 1.00 40.69 186 SER A O 1
ATOM 1471 N N . LYS A 1 187 ? 18.706 1.923 14.855 1.00 40.69 187 LYS A N 1
ATOM 1472 C CA . LYS A 1 187 ? 17.959 2.653 15.873 1.00 40.69 187 LYS A CA 1
ATOM 1473 C C . LYS A 1 187 ? 17.660 4.049 15.311 1.00 40.69 187 LYS A C 1
ATOM 1475 O O . LYS A 1 187 ? 18.202 5.030 15.801 1.00 40.69 187 LYS A O 1
ATOM 1480 N N . ASP A 1 188 ? 16.824 4.145 14.285 1.00 41.81 188 ASP A N 1
ATOM 1481 C CA . ASP A 1 188 ? 16.191 5.403 13.924 1.00 41.81 188 ASP A CA 1
ATOM 1482 C C . ASP A 1 188 ? 14.949 5.513 14.794 1.00 41.81 188 ASP A C 1
ATOM 1484 O O . ASP A 1 188 ? 13.882 4.981 14.487 1.00 41.81 188 ASP A O 1
ATOM 1488 N N . LEU A 1 189 ? 15.120 6.190 15.930 1.00 45.38 189 LEU A N 1
ATOM 1489 C CA . LEU A 1 189 ? 14.077 6.483 16.914 1.00 45.38 189 LEU A CA 1
ATOM 1490 C C . LEU A 1 189 ? 12.926 7.360 16.357 1.00 45.38 189 LEU A C 1
ATOM 1492 O O . LEU A 1 189 ? 12.080 7.800 17.128 1.00 45.38 189 LEU A O 1
ATOM 1496 N N . SER A 1 190 ? 12.872 7.629 15.048 1.00 51.59 190 SER A N 1
ATOM 1497 C CA . SER A 1 190 ? 11.914 8.550 14.419 1.00 51.59 190 SER A CA 1
ATOM 1498 C C . SER A 1 190 ? 11.042 7.937 13.318 1.00 51.59 190 SER A C 1
ATOM 1500 O O . SER A 1 190 ? 10.159 8.624 12.807 1.00 51.59 190 SER A O 1
ATOM 1502 N N . CYS A 1 191 ? 11.246 6.672 12.929 1.00 56.56 191 CYS A N 1
ATOM 1503 C CA . CYS A 1 191 ? 10.459 6.085 11.844 1.00 56.56 191 CYS A CA 1
ATOM 1504 C C . CYS A 1 191 ? 9.108 5.566 12.347 1.00 56.56 191 CYS 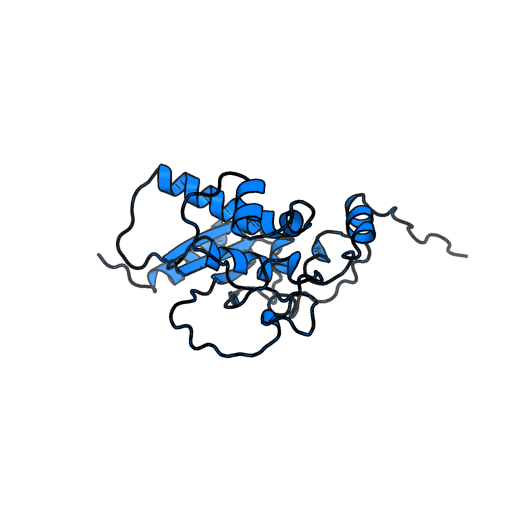A C 1
ATOM 1506 O O . CYS A 1 191 ? 9.019 4.474 12.909 1.00 56.56 191 CYS A O 1
ATOM 1508 N N . THR A 1 192 ? 8.044 6.339 12.115 1.00 72.31 192 THR A N 1
ATOM 1509 C CA . THR A 1 192 ? 6.678 5.906 12.412 1.00 72.31 192 THR A CA 1
ATOM 1510 C C . THR A 1 192 ? 6.321 4.700 11.536 1.00 72.31 192 THR A C 1
ATOM 1512 O O . THR A 1 192 ? 6.589 4.661 10.331 1.00 72.31 192 THR A O 1
ATOM 1515 N N . ALA A 1 193 ? 5.792 3.649 12.162 1.00 84.94 193 ALA A N 1
ATOM 1516 C CA . ALA A 1 193 ? 5.257 2.493 11.452 1.00 84.94 193 ALA A CA 1
ATOM 1517 C C . ALA A 1 193 ? 3.829 2.793 10.973 1.00 84.94 193 ALA A C 1
ATOM 1519 O O . ALA A 1 193 ? 3.123 3.595 11.586 1.00 84.94 193 ALA A O 1
ATOM 1520 N N . VAL A 1 194 ? 3.394 2.119 9.905 1.00 92.69 194 VAL A N 1
ATOM 1521 C CA . VAL A 1 194 ? 1.966 2.055 9.551 1.00 92.69 194 VAL A CA 1
ATOM 1522 C C . VAL A 1 194 ? 1.382 0.825 10.212 1.00 92.69 194 VAL A C 1
ATOM 1524 O O . VAL A 1 194 ? 1.831 -0.294 9.946 1.00 92.69 194 VAL A O 1
ATOM 1527 N N . THR A 1 195 ? 0.379 1.036 11.051 1.00 94.44 195 THR A N 1
ATOM 1528 C CA . THR A 1 195 ? -0.379 -0.043 11.673 1.00 94.44 195 THR A CA 1
ATOM 1529 C C . THR A 1 195 ? -1.627 -0.301 10.845 1.00 94.44 195 THR A C 1
ATOM 1531 O O . THR A 1 195 ? -2.414 0.605 10.591 1.00 94.44 195 THR A O 1
ATOM 1534 N N . LEU A 1 196 ? -1.813 -1.542 10.409 1.00 95.50 196 LEU A N 1
ATOM 1535 C CA . LEU A 1 196 ? -2.996 -1.999 9.686 1.00 95.50 196 LEU A CA 1
ATOM 1536 C C . LEU A 1 196 ? -3.688 -3.053 10.536 1.00 95.50 196 LEU A C 1
ATOM 1538 O O . LEU A 1 196 ? -3.057 -4.038 10.920 1.00 95.50 196 LEU A O 1
ATOM 1542 N N . LYS A 1 197 ? -4.976 -2.883 10.803 1.00 95.31 197 LYS A N 1
ATOM 1543 C CA . LYS A 1 197 ? -5.783 -3.883 11.495 1.00 95.31 197 LYS A CA 1
ATOM 1544 C C . LYS A 1 197 ? -6.904 -4.364 10.591 1.00 95.31 197 LYS A C 1
ATOM 1546 O O . LYS A 1 197 ? -7.591 -3.563 9.964 1.00 95.31 197 LYS A O 1
ATOM 1551 N N . LE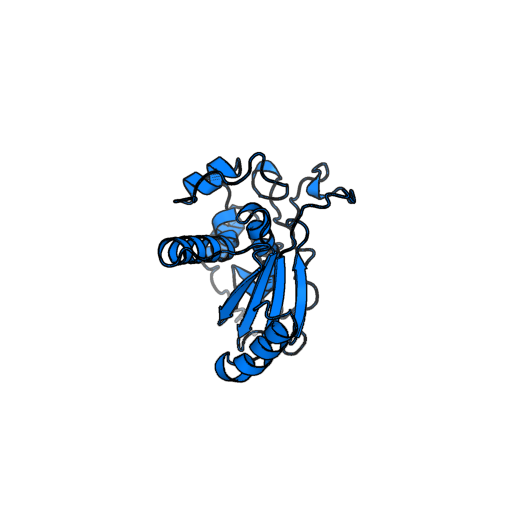U A 1 198 ? -7.044 -5.681 10.487 1.00 95.62 198 LEU A N 1
ATOM 1552 C CA . LEU A 1 198 ? -7.975 -6.317 9.562 1.00 95.62 198 LEU A CA 1
ATOM 1553 C C . LEU A 1 198 ? -9.243 -6.749 10.293 1.00 95.62 198 LEU A C 1
ATOM 1555 O O . LEU A 1 198 ? -9.169 -7.426 11.315 1.00 95.62 198 LEU A O 1
ATOM 1559 N N . TRP A 1 199 ? -10.403 -6.424 9.733 1.00 96.06 199 TRP A N 1
ATOM 1560 C CA . TRP A 1 199 ? -11.703 -6.801 10.277 1.00 96.06 199 TRP A CA 1
ATOM 1561 C C . TRP A 1 199 ? -12.575 -7.446 9.217 1.00 96.06 199 TRP A C 1
ATOM 1563 O O . TRP A 1 199 ? -12.903 -6.844 8.192 1.00 96.06 199 TRP A O 1
ATOM 1573 N N . LYS A 1 200 ? -13.016 -8.668 9.500 1.00 95.62 200 LYS A N 1
ATOM 1574 C CA . LYS A 1 200 ? -14.002 -9.360 8.683 1.00 95.62 200 LYS A CA 1
ATOM 1575 C C . LYS A 1 200 ? -15.413 -8.910 9.039 1.00 95.62 200 LYS A C 1
ATOM 1577 O O . LYS A 1 200 ? -15.827 -9.006 10.195 1.00 95.62 200 LYS A O 1
ATOM 1582 N N . GLY A 1 201 ? -16.182 -8.538 8.023 1.00 95.31 201 GLY A N 1
ATOM 1583 C CA . GLY A 1 201 ? -17.610 -8.229 8.142 1.00 95.31 201 GLY A CA 1
ATOM 1584 C C . GLY A 1 201 ? -17.953 -6.851 7.597 1.00 95.31 201 GLY A C 1
ATOM 1585 O O . GLY A 1 201 ? -17.131 -6.217 6.931 1.00 95.31 201 GLY A O 1
ATOM 1586 N N . PHE A 1 202 ? -19.176 -6.396 7.861 1.00 94.88 202 PHE A N 1
ATOM 1587 C CA . PHE A 1 202 ? -19.608 -5.075 7.427 1.00 94.88 202 PHE A CA 1
ATOM 1588 C C . PHE A 1 202 ? -19.220 -4.004 8.444 1.00 94.88 202 PHE A C 1
ATOM 1590 O O . PHE A 1 202 ? -19.246 -4.216 9.656 1.00 94.88 202 PHE A O 1
ATOM 1597 N N . TYR A 1 203 ? -18.887 -2.812 7.951 1.00 93.81 203 TYR A N 1
ATOM 1598 C CA . TYR A 1 203 ? -18.428 -1.718 8.806 1.00 93.81 203 TYR A CA 1
ATOM 1599 C C . TYR A 1 203 ? -19.426 -1.342 9.904 1.00 93.81 203 TYR A C 1
ATOM 1601 O O . TYR A 1 203 ? -19.032 -1.161 11.050 1.00 93.81 203 TYR A O 1
ATOM 1609 N N . HIS A 1 204 ? -20.716 -1.267 9.577 1.00 91.94 204 HIS A N 1
ATOM 1610 C CA . HIS A 1 204 ? -21.756 -0.881 10.533 1.00 91.94 204 HIS A CA 1
ATOM 1611 C C . HIS A 1 204 ? -21.954 -1.904 11.666 1.00 91.94 204 HIS A C 1
ATOM 1613 O O . HIS A 1 204 ? -22.484 -1.548 12.711 1.00 91.94 204 HIS A O 1
ATOM 1619 N N . GLU A 1 205 ? -21.500 -3.146 11.489 1.00 91.50 205 GLU A N 1
ATOM 1620 C CA . GLU A 1 205 ? -21.521 -4.184 12.528 1.00 91.50 205 GLU A CA 1
ATOM 1621 C C . GLU A 1 205 ? -20.282 -4.106 13.431 1.00 91.50 205 GLU A C 1
ATOM 1623 O O . GLU A 1 205 ? -20.329 -4.498 14.592 1.00 91.50 205 GLU A O 1
ATOM 1628 N N . ARG A 1 206 ? -19.160 -3.606 12.896 1.00 89.50 206 ARG A N 1
ATOM 1629 C CA . ARG A 1 206 ? -17.855 -3.565 13.575 1.00 89.50 206 ARG A CA 1
ATOM 1630 C C . ARG A 1 206 ? -17.496 -2.197 14.145 1.00 89.50 206 ARG A C 1
ATOM 1632 O O . ARG A 1 206 ? -16.590 -2.108 14.971 1.00 89.50 206 ARG A O 1
ATOM 1639 N N . CYS A 1 207 ? -18.177 -1.130 13.733 1.00 87.88 207 CYS A N 1
ATOM 1640 C CA . CYS A 1 207 ? -17.807 0.239 14.088 1.00 87.88 207 CYS A CA 1
ATOM 1641 C C . CYS A 1 207 ? -17.778 0.465 15.605 1.00 87.88 207 CYS A C 1
ATOM 1643 O O . CYS A 1 207 ? -16.875 1.136 16.093 1.00 87.88 207 CYS A O 1
ATOM 1645 N N . SER A 1 208 ? -18.684 -0.153 16.371 1.00 86.56 208 SER A N 1
ATOM 1646 C CA . SER A 1 208 ? -18.659 -0.062 17.834 1.00 86.56 208 SER A CA 1
ATOM 1647 C C . SER A 1 208 ? -17.400 -0.678 18.436 1.00 86.56 208 SER A C 1
ATOM 1649 O O . SER A 1 208 ? -16.854 -0.138 19.393 1.00 86.56 208 SER A O 1
ATOM 1651 N N . ASP A 1 209 ? -16.931 -1.798 17.892 1.00 84.62 209 ASP A N 1
ATOM 1652 C CA . ASP A 1 209 ? -15.747 -2.494 18.399 1.00 84.62 209 ASP A CA 1
ATOM 1653 C C . ASP A 1 209 ? -14.473 -1.729 18.042 1.00 84.62 209 ASP A C 1
ATOM 1655 O O . ASP A 1 209 ? -13.582 -1.586 18.878 1.00 84.62 209 ASP A O 1
ATOM 1659 N N . ILE A 1 210 ? -14.428 -1.158 16.836 1.00 84.12 210 ILE A N 1
ATOM 1660 C CA . ILE A 1 210 ? -13.341 -0.286 16.377 1.00 84.12 210 ILE A CA 1
ATOM 1661 C C . ILE A 1 210 ? -13.248 0.962 17.267 1.00 84.12 210 ILE A C 1
ATOM 1663 O O . ILE A 1 210 ? -12.183 1.280 17.794 1.00 84.12 210 ILE A O 1
ATOM 1667 N N . LEU A 1 211 ? -14.376 1.636 17.511 1.00 80.81 211 LEU A N 1
ATOM 1668 C CA . LEU A 1 211 ? -14.414 2.852 18.327 1.00 80.81 211 LEU A CA 1
ATOM 1669 C C . LEU A 1 211 ? -14.087 2.588 19.805 1.00 80.81 211 LEU A C 1
ATOM 1671 O O . LEU A 1 211 ? -13.435 3.418 20.436 1.00 80.81 211 LEU A O 1
ATOM 1675 N N . LYS A 1 212 ? -14.464 1.426 20.360 1.00 74.69 212 LYS A N 1
ATOM 1676 C CA . LYS A 1 212 ? -14.064 1.028 21.724 1.00 74.69 212 LYS A CA 1
ATOM 1677 C C . LYS A 1 212 ? -12.546 0.902 21.853 1.00 74.69 212 LYS A C 1
ATOM 1679 O O . LYS A 1 212 ? -11.972 1.421 22.811 1.00 74.69 212 LYS A O 1
ATOM 1684 N N . VAL A 1 213 ? -11.891 0.266 20.879 1.00 62.09 213 VAL A N 1
ATOM 1685 C CA . VAL A 1 213 ? -10.424 0.129 20.852 1.00 62.09 213 VAL A CA 1
ATOM 1686 C C . VAL A 1 213 ? -9.749 1.503 20.810 1.00 62.09 213 VAL A C 1
ATOM 1688 O O . VAL A 1 213 ? -8.802 1.732 21.558 1.00 62.09 213 VAL A O 1
ATOM 1691 N N . LEU A 1 214 ? -10.285 2.442 20.024 1.00 58.84 214 LEU A N 1
ATOM 1692 C CA . LEU A 1 214 ? -9.768 3.812 19.956 1.00 58.84 214 LEU A CA 1
ATOM 1693 C C . LEU A 1 214 ? -9.998 4.593 21.257 1.00 58.84 214 LEU A C 1
ATOM 1695 O O . LEU A 1 214 ? -9.106 5.302 21.692 1.00 58.84 214 LEU A O 1
ATOM 1699 N N . SER A 1 215 ? -11.131 4.403 21.941 1.00 52.88 215 SER A N 1
ATOM 1700 C CA . SER A 1 215 ? -11.419 5.068 23.226 1.00 52.88 215 SER A CA 1
ATOM 1701 C C . SER A 1 215 ? -10.537 4.609 24.399 1.00 52.88 215 SER A C 1
ATOM 1703 O O . SER A 1 215 ? -10.505 5.260 25.441 1.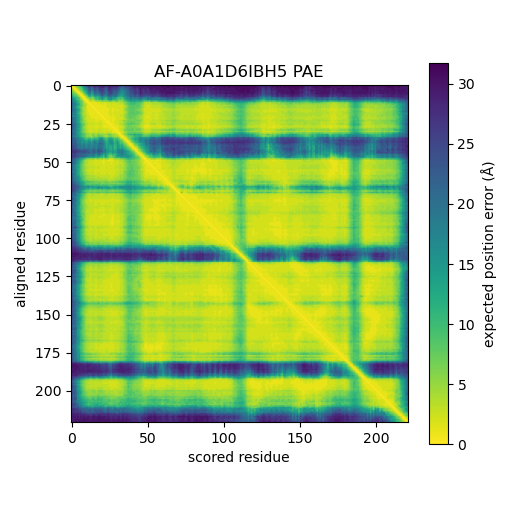00 52.88 215 SER A O 1
ATOM 1705 N N . THR A 1 216 ? -9.806 3.500 24.232 1.00 46.91 216 THR A N 1
ATOM 1706 C CA . THR A 1 216 ? -8.818 3.017 25.218 1.00 46.91 216 THR A CA 1
ATOM 1707 C C . THR A 1 216 ? -7.444 3.681 25.022 1.00 46.91 216 THR A C 1
ATOM 1709 O O . THR A 1 216 ? -6.584 3.598 25.895 1.00 46.91 216 THR A O 1
ATOM 1712 N N . ILE A 1 217 ? -7.248 4.369 23.892 1.00 45.91 217 ILE A N 1
ATOM 1713 C CA . ILE A 1 217 ? -6.142 5.289 23.627 1.00 45.91 217 ILE A CA 1
ATOM 1714 C C . ILE A 1 217 ? -6.677 6.667 24.046 1.00 45.91 217 ILE A C 1
ATOM 1716 O O . ILE A 1 217 ? -7.498 7.256 23.357 1.00 45.91 217 ILE A O 1
ATOM 1720 N N . THR A 1 218 ? -6.323 7.085 25.260 1.00 28.42 218 THR A N 1
ATOM 1721 C CA . THR A 1 218 ? -6.846 8.233 26.034 1.00 28.42 218 THR A CA 1
ATOM 1722 C C . THR A 1 218 ? -7.589 9.339 25.263 1.00 28.42 218 THR A C 1
ATOM 1724 O O . THR A 1 218 ? -6.989 9.970 24.393 1.00 28.42 218 THR A O 1
ATOM 1727 N N . PRO A 1 219 ? -8.819 9.711 25.678 1.00 30.89 219 PRO A N 1
ATOM 1728 C CA . PRO A 1 219 ? -9.329 11.048 25.421 1.00 30.89 219 PRO A CA 1
ATOM 1729 C C . PRO A 1 219 ? -8.562 12.013 26.330 1.00 30.89 219 PRO A C 1
ATOM 1731 O O . PRO A 1 219 ? -8.707 11.980 27.553 1.00 30.89 219 PRO A O 1
ATOM 1734 N N . ILE A 1 220 ? -7.708 12.843 25.742 1.00 30.81 220 ILE A N 1
ATOM 1735 C CA . ILE A 1 220 ? -7.213 14.040 26.418 1.00 30.81 220 ILE A CA 1
ATOM 1736 C C . ILE A 1 220 ? -8.303 15.095 26.202 1.00 30.81 220 ILE A C 1
ATOM 1738 O O . ILE A 1 220 ? -8.605 15.447 25.062 1.00 30.81 220 ILE A O 1
ATOM 1742 N N . PHE A 1 221 ? -8.972 15.477 27.291 1.00 33.69 221 PHE A N 1
ATOM 1743 C CA . PHE A 1 221 ? -9.797 16.685 27.344 1.00 33.69 221 PHE A CA 1
ATOM 1744 C C . PHE A 1 221 ? -8.910 17.927 27.332 1.00 33.69 221 PHE A C 1
ATOM 1746 O O . PHE A 1 221 ? -7.817 17.857 27.942 1.00 33.69 221 PHE A O 1
#

Mean predicted aligned error: 9.03 Å